Protein 4LG8 (pdb70)

CATH classification: 2.130.10.10

Organism: Homo sapiens (NCBI:txid9606)

Radius of gyration: 17.88 Å; Cα contacts (8 Å, |Δi|>4): 966; chains: 1; bounding box: 47×46×38 Å

Sequence (310 aa):
PEELVKKPEELSKYRQVASHVGLHSASIPGILALDLCPSDTNKILTGGADKNVVVFDKSSEQILATLKGHTKKVTSVVFHPSQDLVFSASPDATIRIWSVPNASCVQVVRAHESAVTGLSLHATGDYLLSSSDDQYWAFSDIQTGRVLTKVTDETSGCSLTCAQFHPDGLIFGTGTMDSQIKIWDLKERTNVANFPGHSGPITSIAFSENGYYLATAADDSSVKLWDLRKLKNFKTLQLDNNFEVKSLIFDQSGTYLALGGTDVQIYICKQWTEILHFTEHSGLTTGVVAFGHHHAKFIASTGMDRSLKFYSL

Solvent-accessible surface area: 12209 Å² total; per-residue (Å²): 121,118,112,16,12,83,43,126,71,0,46,121,13,148,66,74,24,48,30,77,52,10,11,40,71,101,71,68,0,0,28,7,23,34,10,0,73,57,41,8,50,41,0,0,0,0,0,18,14,77,21,0,1,1,6,20,53,83,60,99,107,76,82,7,60,1,150,35,8,85,111,101,0,48,17,11,16,2,22,54,58,65,63,33,0,0,0,0,0,44,26,17,4,1,22,0,2,18,20,103,119,60,38,47,78,53,53,2,164,4,13,153,40,23,2,39,6,10,10,35,19,69,81,9,74,60,1,0,0,0,0,58,26,68,75,0,0,19,1,23,8,144,90,13,62,53,90,31,81,28,46,31,100,101,34,33,26,24,6,23,11,1,63,15,14,40,105,4,128,47,0,0,0,0,0,89,77,13,50,0,7,6,7,36,26,89,118,64,63,45,83,20,65,6,80,56,14,71,27,33,2,41,11,4,7,22,1,111,56,23,73,43,0,0,0,0,1,86,37,1,2,0,28,0,10,4,27,162,143,100,47,51,77,80,49,15,116,29,88,130,117,14,90,1,53,20,13,59,14,2,81,48,15,39,0,0,0,1,0,0,63,18,2,10,0,21,11,6,160,123,35,68,82,34,11,85,14,93,94,22,84,56,60,2,27,4,6,5,4,0,68,73,0,76,14,0,0,0,0,0,73,44,54,4,0,16,2,0,24,114

B-factor: mean 33.77, std 9.94, range [18.76, 92.5]

Nearest PDB structures (foldseek):
  4lg8-assembly1_A  TM=1.003E+00  e=1.435E-62  Homo sapiens
  5yzg-assembly1_s  TM=1.003E+00  e=4.074E-62  Homo sapiens
  8ro1-assembly1_s  TM=9.725E-01  e=3.789E-37  Caenorhabditis elegans
  8gef-assembly1_B  TM=9.232E-01  e=1.192E-21  Homo sapiens
  7dhr-assembly1_B  TM=8.889E-01  e=5.411E-21  Bos taurus

Foldseek 3Di:
DVLFDDLVQLLPKDFPDKDQPQDDPVQFFWFEWDAQPQARQWIWTWAQRQWIWTAGNVVRDTQAIAHDGPGTWHYKDQQNVRQWIWTFFQVQWIWIDGSVVSYTDDTARQDDGGWQEWEAALVNFWIWIFFQRQKIFIAGRPPSHTPDIDHDPVVPGGWRYKYAQNVRQKIWTWGQQAKIFIAGVVVRDGDDIQHDDHGTWQEKEHAPVRFWIWTHHLQQKIWIAGNVVRDGDDIDHDDNPFDFRYWYAANNNQWIWTFFCWIWIAGPVVRHTRYTDDPDDHGWNYWYADVSSQWIWTITSNSIIIIMHD

InterPro domains:
  IPR001680 WD40 repeat [PS50082] (260-301)
  IPR001680 WD40 repeat [PS50082] (353-387)
  IPR001680 WD40 repeat [PS50082] (388-429)
  IPR001680 WD40 repeat [PS50082] (471-504)
  IPR001680 WD40 repeat [SM00320] (206-250)
  IPR001680 WD40 repeat [SM00320] (253-292)
  IPR001680 WD40 repeat [SM00320] (295-334)
  IPR001680 WD40 repeat [SM00320] (337-378)
  IPR001680 WD40 repeat [SM00320] (381-420)
  IPR001680 WD40 repeat [SM00320] (423-463)
  IPR001680 WD40 repeat [SM00320] (464-503)
  IPR003613 U-box domain [PF04564] (3-54)
  IPR003613 U-box domain [PS51698] (1-73)
  IPR003613 U-box domain [SM00504] (2-68)
  IPR013083 Zinc finger, RING/FYVE/PHD-type [G3DSA:3.30.40.10] (3-62)
  IPR013915 Prp19, coiled-coil region [PF08606] (68-134)
  IPR015943 WD40/YVTN repeat-like-containing domain superfamily [G3DSA:2.130.10.10] (195-504)
  IPR019775 WD40 repeat, conserved site [PS00678] (407-421)
  IPR020472 PAC1/LIS1-like, WD-40 repeat [PR00320] (279-293)
  IPR020472 PAC1/LIS1-like, WD-40 repeat [PR00320] (365-379)

Structure (mmCIF, N/CA/C/O backbone):
data_4LG8
#
_entry.id   4LG8
#
_cell.length_a   83.055
_cell.length_b   83.055
_cell.length_c   75.533
_cell.angle_alpha   90.000
_cell.angle_beta   90.000
_cell.angle_gamma   120.000
#
_symmetry.space_group_name_H-M   'P 31 2 1'
#
loop_
_entity.id
_entity.type
_entity.pdbx_description
1 polymer 'Pre-mRNA-processing factor 19'
2 non-polymer 'SODIUM ION'
3 non-polymer 'UNKNOWN ATOM OR ION'
4 water water
#
loop_
_atom_site.group_PDB
_atom_site.id
_atom_site.type_symbol
_atom_site.label_atom_id
_atom_site.label_alt_id
_atom_site.label_comp_id
_atom_site.label_asym_id
_atom_site.label_entity_id
_atom_site.label_seq_id
_atom_site.pdbx_PDB_ins_code
_atom_site.Cartn_x
_atom_site.Cartn_y
_atom_site.Cartn_z
_atom_site.occupancy
_atom_site.B_iso_or_equiv
_atom_site.auth_seq_id
_atom_site.auth_comp_id
_atom_site.auth_asym_id
_atom_site.auth_atom_id
_atom_site.pdbx_PDB_model_num
ATOM 1 N N . PRO A 1 45 ? 38.271 -7.816 -12.652 1.00 79.42 195 PRO A N 1
ATOM 2 C CA . PRO A 1 45 ? 39.063 -6.584 -12.800 1.00 75.71 195 PRO A CA 1
ATOM 3 C C . PRO A 1 45 ? 40.568 -6.876 -12.798 1.00 70.83 195 PRO A C 1
ATOM 4 O O . PRO A 1 45 ? 41.113 -7.229 -11.765 1.00 61.14 195 PRO A O 1
ATOM 8 N N . GLU A 1 46 ? 41.228 -6.746 -13.955 1.00 68.28 196 GLU A N 1
ATOM 9 C CA . GLU A 1 46 ? 42.652 -7.142 -14.094 1.00 65.64 196 GLU A CA 1
ATOM 10 C C . GLU A 1 46 ? 43.561 -6.482 -13.054 1.00 60.74 196 GLU A C 1
ATOM 11 O O . GLU A 1 46 ? 44.550 -7.060 -12.634 1.00 63.73 196 GLU A O 1
ATOM 13 N N . GLU A 1 47 ? 43.207 -5.268 -12.644 1.00 59.96 197 GLU A N 1
ATOM 14 C CA . GLU A 1 47 ? 44.024 -4.469 -11.725 1.00 54.91 197 GLU A CA 1
ATOM 15 C C . GLU A 1 47 ? 43.919 -4.925 -10.247 1.00 44.98 197 GLU A C 1
ATOM 16 O O . GLU A 1 47 ? 44.754 -4.570 -9.408 1.00 41.89 197 GLU A O 1
ATOM 22 N N . LEU A 1 48 ? 42.869 -5.639 -9.911 1.00 40.44 198 LEU A N 1
ATOM 23 C CA . LEU A 1 48 ? 42.684 -6.025 -8.505 1.00 37.01 198 LEU A CA 1
ATOM 24 C C . LEU A 1 48 ? 43.818 -6.911 -7.974 1.00 35.42 198 LEU A C 1
ATOM 25 O O . LEU A 1 48 ? 44.202 -7.884 -8.621 1.00 32.98 198 LEU A O 1
ATOM 30 N N . VAL A 1 49 ? 44.306 -6.607 -6.774 1.00 33.00 199 VAL A N 1
ATOM 31 C CA . VAL A 1 49 ? 45.355 -7.399 -6.209 1.00 33.09 199 VAL A CA 1
ATOM 32 C C . VAL A 1 49 ? 44.750 -8.726 -5.706 1.00 32.83 199 VAL A C 1
ATOM 33 O O . VAL A 1 49 ? 43.854 -8.720 -4.843 1.00 32.84 199 VAL A O 1
ATOM 37 N N . LYS A 1 50 ? 45.285 -9.817 -6.217 1.00 32.34 200 LYS A N 1
ATOM 38 C CA A LYS A 1 50 ? 44.792 -11.178 -5.933 0.50 34.00 200 LYS A CA 1
ATOM 39 C CA B LYS A 1 50 ? 44.772 -11.158 -5.921 0.50 34.27 200 LYS A CA 1
ATOM 40 C C . LYS A 1 50 ? 45.328 -11.694 -4.572 1.00 32.65 200 LYS A C 1
ATOM 41 O O . LYS A 1 50 ? 46.277 -11.161 -4.058 1.00 32.79 200 LYS A O 1
ATOM 48 N N . PRO A 1 51 ? 44.712 -12.772 -4.006 1.00 35.12 201 PRO A N 1
ATOM 49 C CA . PRO A 1 51 ? 45.120 -13.207 -2.638 1.00 35.56 201 PRO A CA 1
ATOM 50 C C . PRO A 1 51 ? 46.600 -13.534 -2.437 1.00 35.35 201 PRO A C 1
ATOM 51 O O . PRO A 1 51 ? 47.150 -13.122 -1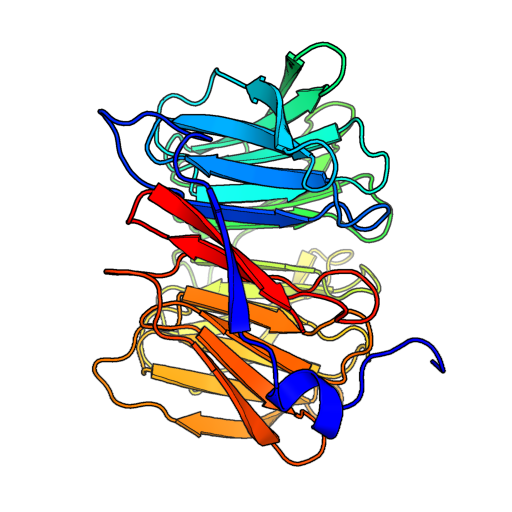.438 1.00 35.57 201 PRO A O 1
ATOM 55 N N . GLU A 1 52 ? 47.247 -14.226 -3.374 1.00 36.28 202 GLU A N 1
ATOM 56 C CA . GLU A 1 52 ? 48.680 -14.538 -3.211 1.00 39.30 202 GLU A CA 1
ATOM 57 C C . GLU A 1 52 ? 49.497 -13.259 -2.916 1.00 38.88 202 GLU A C 1
ATOM 58 O O . GLU A 1 52 ? 50.286 -13.208 -1.941 1.00 35.05 202 GLU A O 1
ATOM 64 N N . GLU A 1 53 ? 49.267 -12.205 -3.706 1.00 37.64 203 GLU A N 1
ATOM 65 C CA . GLU A 1 53 ? 50.035 -10.969 -3.550 1.00 36.14 203 GLU A CA 1
ATOM 66 C C . GLU A 1 53 ? 49.576 -10.238 -2.289 1.00 32.17 203 GLU A C 1
ATOM 67 O O . GLU A 1 53 ? 50.396 -9.712 -1.510 1.00 30.63 203 GLU A O 1
ATOM 73 N N . LEU A 1 54 ? 48.270 -10.203 -2.057 1.00 31.42 204 LEU A N 1
ATOM 74 C CA . LEU A 1 54 ? 47.756 -9.522 -0.858 1.00 30.46 204 LEU A CA 1
ATOM 75 C C . LEU A 1 54 ? 48.357 -10.086 0.446 1.00 27.64 204 LEU A C 1
ATOM 76 O O . LEU A 1 54 ? 48.578 -9.346 1.394 1.00 27.92 204 LEU A O 1
ATOM 81 N N . SER A 1 55 ? 48.576 -11.399 0.468 1.00 29.19 205 SER A N 1
ATOM 82 C CA . SER A 1 55 ? 49.045 -12.108 1.664 1.00 29.05 205 SER A CA 1
ATOM 83 C C . SER A 1 55 ? 50.460 -11.651 2.116 1.00 29.69 205 SER A C 1
ATOM 84 O O . SER A 1 55 ? 50.883 -11.916 3.227 1.00 28.23 205 SER A O 1
ATOM 87 N N . LYS A 1 56 ? 51.177 -10.958 1.236 1.00 30.40 206 LYS A N 1
ATOM 88 C CA . LYS A 1 56 ? 52.525 -10.526 1.496 1.00 30.79 206 LYS A CA 1
ATOM 89 C C . LYS A 1 56 ? 52.605 -9.113 2.004 1.00 28.41 206 LYS A C 1
ATOM 90 O O . LYS A 1 56 ? 53.705 -8.603 2.222 1.00 27.03 206 LYS A O 1
ATOM 96 N N . TYR A 1 57 ? 51.465 -8.461 2.188 1.00 28.96 207 TYR A N 1
ATOM 97 C CA . TYR A 1 57 ? 51.457 -7.079 2.689 1.00 28.97 207 TYR A CA 1
ATOM 98 C C . TYR A 1 57 ? 52.039 -6.976 4.119 1.00 29.75 207 TYR A C 1
ATOM 99 O O . TYR A 1 57 ? 51.891 -7.875 4.954 1.00 29.67 207 TYR A O 1
ATOM 108 N N . ARG A 1 58 ? 52.628 -5.815 4.382 1.00 29.65 208 ARG A N 1
ATOM 109 C CA . ARG A 1 58 ? 53.287 -5.503 5.627 1.00 30.51 208 ARG A CA 1
ATOM 110 C C . ARG A 1 58 ? 53.027 -4.030 5.885 1.00 29.83 208 ARG A C 1
ATOM 111 O O . ARG A 1 58 ? 52.724 -3.272 4.943 1.00 28.52 208 ARG A O 1
ATOM 119 N N . GLN A 1 59 ? 53.184 -3.600 7.118 1.00 29.03 209 GLN A N 1
ATOM 120 C CA . GLN A 1 59 ? 53.166 -2.164 7.392 1.00 27.20 209 GLN A CA 1
ATOM 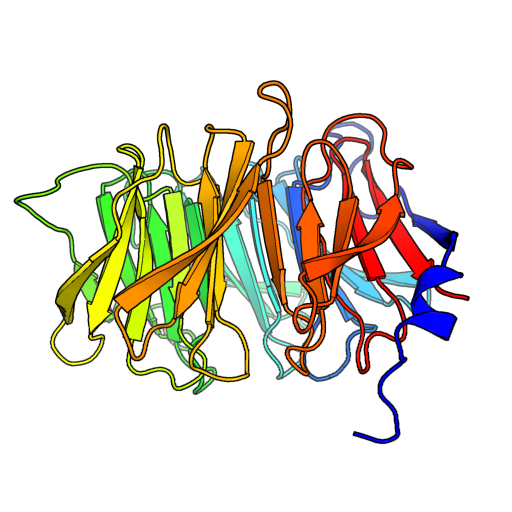121 C C . GLN A 1 59 ? 54.277 -1.389 6.571 1.00 26.95 209 GLN A C 1
ATOM 122 O O . GLN A 1 59 ? 55.481 -1.708 6.658 1.00 29.25 209 GLN A O 1
ATOM 128 N N . VAL A 1 60 ? 53.841 -0.408 5.792 1.00 27.02 210 VAL A N 1
ATOM 129 C CA . VAL A 1 60 ? 54.770 0.455 4.985 1.00 30.06 210 VAL A CA 1
ATOM 130 C C . VAL A 1 60 ? 54.821 1.880 5.502 1.00 31.88 210 VAL A C 1
ATOM 131 O O . VAL A 1 60 ? 55.741 2.609 5.177 1.00 31.15 210 VAL A O 1
ATOM 135 N N . ALA A 1 61 ? 53.846 2.294 6.305 1.00 29.80 211 ALA A N 1
ATOM 136 C CA . ALA A 1 61 ? 53.919 3.602 6.953 1.00 29.21 211 ALA A CA 1
ATOM 137 C C . ALA A 1 61 ? 53.057 3.632 8.199 1.00 27.89 211 ALA A C 1
ATOM 138 O O . ALA A 1 61 ? 52.067 2.903 8.313 1.00 25.66 211 ALA A O 1
ATOM 140 N N . SER A 1 62 ? 53.430 4.502 9.130 1.00 28.04 212 SER A N 1
ATOM 141 C CA . SER A 1 62 ? 52.662 4.713 10.326 1.00 25.76 212 SER A CA 1
ATOM 142 C C . SER A 1 62 ? 52.802 6.200 10.669 1.00 27.03 212 SER A C 1
ATOM 143 O O . SER A 1 62 ? 53.882 6.653 11.001 1.00 29.91 212 SER A O 1
ATOM 146 N N . HIS A 1 63 ? 51.727 6.941 10.495 1.00 24.34 213 HIS A N 1
ATOM 147 C CA . HIS A 1 63 ? 51.717 8.367 10.682 1.00 25.70 213 HIS A CA 1
ATOM 148 C C . HIS A 1 63 ? 51.037 8.700 12.019 1.00 25.48 213 HIS A C 1
ATOM 149 O O . HIS A 1 63 ? 49.877 8.359 12.208 1.00 23.43 213 HIS A O 1
ATOM 156 N N . VAL A 1 64 ? 51.733 9.363 12.929 1.00 29.50 214 VAL A N 1
ATOM 157 C CA . VAL A 1 64 ? 51.127 9.726 14.231 1.00 30.63 214 VAL A CA 1
ATOM 158 C C . VAL A 1 64 ? 50.745 11.187 14.396 1.00 31.23 214 VAL A C 1
ATOM 159 O O . VAL A 1 64 ? 50.078 11.539 15.376 1.00 31.09 214 VAL A O 1
ATOM 163 N N . GLY A 1 65 ? 51.096 12.041 13.450 1.00 28.59 215 GLY A N 1
ATOM 164 C CA . GLY A 1 65 ? 50.866 13.493 13.645 1.00 30.12 215 GLY A CA 1
ATOM 165 C C . GLY A 1 65 ? 49.580 14.097 13.069 1.00 28.08 215 GLY A C 1
ATOM 166 O O . GLY A 1 65 ? 49.486 15.324 12.997 1.00 30.92 215 GLY A O 1
ATOM 167 N N . LEU A 1 66 ? 48.594 13.273 12.668 1.00 25.86 216 LEU A N 1
ATOM 168 C CA . LEU A 1 66 ? 47.333 13.798 12.075 1.00 25.26 216 LEU A CA 1
ATOM 169 C C . LEU A 1 66 ? 46.517 14.560 13.118 1.00 26.62 216 LEU A C 1
ATOM 170 O O . LEU A 1 66 ? 45.954 15.618 12.810 1.00 26.26 216 LEU A O 1
ATOM 175 N N . HIS A 1 67 ? 46.521 14.043 14.346 1.00 24.94 217 HIS A N 1
ATOM 176 C CA . HIS A 1 67 ? 45.684 14.530 15.399 1.00 25.37 217 HIS A CA 1
ATOM 177 C C . HIS A 1 67 ? 46.535 14.820 16.638 1.00 27.91 217 HIS A C 1
ATOM 178 O O . HIS A 1 67 ? 47.727 14.416 16.736 1.00 27.68 217 HIS A O 1
ATOM 185 N N . SER A 1 68 ? 45.919 15.516 17.584 1.00 29.38 218 SER A N 1
ATOM 186 C CA . SER A 1 68 ? 46.632 16.012 18.752 1.00 31.89 218 SER A CA 1
ATOM 187 C C . SER A 1 68 ? 47.340 14.915 19.574 1.00 32.28 218 SER A C 1
ATOM 188 O O . SER A 1 68 ? 46.794 13.810 19.820 1.00 35.73 218 SER A O 1
ATOM 191 N N . ALA A 1 69 ? 48.569 15.234 19.981 1.00 38.56 219 ALA A N 1
ATOM 192 C CA . ALA A 1 69 ? 49.350 14.386 20.902 1.00 40.92 219 ALA A CA 1
ATOM 193 C C . ALA A 1 69 ? 48.764 14.404 22.294 1.00 38.90 219 ALA A C 1
ATOM 194 O O . ALA A 1 69 ? 48.812 13.390 22.993 1.00 40.56 219 ALA A O 1
ATOM 196 N N . SER A 1 70 ? 48.195 15.528 22.707 1.00 33.21 220 SER A N 1
ATOM 197 C CA . SER A 1 70 ? 47.670 15.615 24.078 1.00 34.75 220 SER A CA 1
ATOM 198 C C . SER A 1 70 ? 46.268 15.003 24.266 1.00 31.95 220 SER A C 1
ATOM 199 O O . SER A 1 70 ? 45.830 14.775 25.394 1.00 31.95 220 SER A O 1
ATOM 202 N N . ILE A 1 71 ? 45.554 14.775 23.165 1.00 31.08 221 ILE A N 1
ATOM 203 C CA . ILE A 1 71 ? 44.239 14.123 23.215 1.00 28.35 221 ILE A CA 1
ATOM 204 C C . ILE A 1 71 ? 44.342 13.021 22.207 1.00 29.70 221 ILE A C 1
ATOM 205 O O . ILE A 1 71 ? 43.845 13.134 21.078 1.00 28.28 221 ILE A O 1
ATOM 210 N N . PRO A 1 72 ? 44.979 11.944 22.608 1.00 31.60 222 PRO A N 1
ATOM 211 C CA . PRO A 1 72 ? 45.422 10.996 21.599 1.00 31.68 222 PRO A CA 1
ATOM 212 C C . PRO A 1 72 ? 44.319 10.054 21.085 1.00 32.27 222 PRO A C 1
ATOM 213 O O . PRO A 1 72 ? 43.438 9.633 21.865 1.00 30.62 222 PRO A O 1
ATOM 217 N N . GLY A 1 73 ? 44.382 9.766 19.778 1.00 25.62 223 GLY A N 1
ATOM 218 C CA . GLY A 1 73 ? 43.618 8.705 19.187 1.00 26.04 223 GLY A CA 1
ATOM 219 C C . GLY A 1 73 ? 42.839 9.114 17.970 1.00 25.68 223 GLY A C 1
ATOM 220 O O . GLY A 1 73 ? 42.340 10.237 17.878 1.00 24.66 223 GLY A O 1
ATOM 221 N N . ILE A 1 74 ? 42.785 8.203 17.002 1.00 22.39 224 ILE A N 1
ATOM 222 C CA . ILE A 1 74 ? 41.954 8.365 15.834 1.00 21.96 224 ILE A CA 1
ATOM 223 C C . ILE A 1 74 ? 40.822 7.371 15.992 1.00 22.41 224 ILE A C 1
ATOM 224 O O . ILE A 1 74 ? 41.076 6.181 16.251 1.00 23.55 224 ILE A O 1
ATOM 229 N N . LEU A 1 75 ? 39.592 7.868 15.843 1.00 22.29 225 LEU A N 1
ATOM 230 C CA . LEU A 1 75 ? 38.382 7.084 16.105 1.00 22.65 225 LEU A CA 1
ATOM 231 C C . LEU A 1 75 ? 37.600 6.690 14.866 1.00 23.27 225 LEU A C 1
ATOM 232 O O . LEU A 1 75 ? 36.659 5.905 14.961 1.00 20.80 225 LEU A O 1
ATOM 237 N N . ALA A 1 76 ? 37.959 7.216 13.705 1.00 23.38 226 ALA 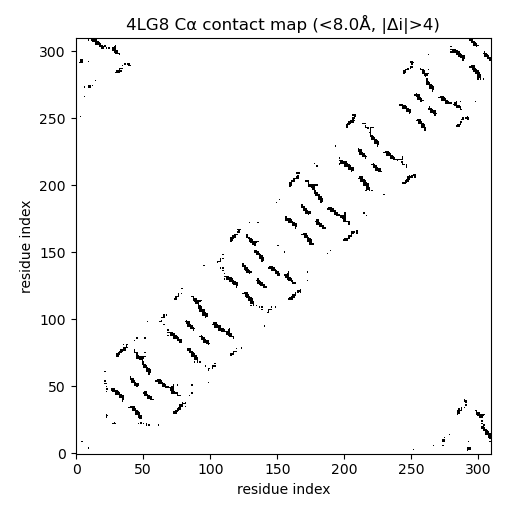A N 1
ATOM 238 C CA . ALA A 1 76 ? 37.196 6.948 12.515 1.00 22.15 226 ALA A CA 1
ATOM 239 C C . ALA A 1 76 ? 38.021 7.188 11.291 1.00 21.37 226 ALA A C 1
ATOM 240 O O . ALA A 1 76 ? 38.902 8.040 11.300 1.00 20.91 226 ALA A O 1
ATOM 242 N N . LEU A 1 77 ? 37.729 6.422 10.234 1.00 23.02 227 LEU A N 1
ATOM 243 C CA . LEU A 1 77 ? 38.493 6.438 8.992 1.00 22.83 227 LEU A CA 1
ATOM 244 C C . LEU A 1 77 ? 37.578 6.305 7.780 1.00 23.41 227 LEU A C 1
ATOM 245 O O . LEU A 1 77 ? 36.656 5.478 7.804 1.00 23.18 227 LEU A O 1
ATOM 250 N N . ASP A 1 78 ? 37.838 7.083 6.740 1.00 19.97 228 ASP A N 1
ATOM 251 C CA . ASP A 1 78 ? 37.292 6.807 5.369 1.00 22.45 228 ASP A CA 1
ATOM 252 C C . ASP A 1 78 ? 38.300 7.256 4.316 1.00 23.35 228 ASP A C 1
ATOM 253 O O . ASP A 1 78 ? 39.187 8.057 4.589 1.00 24.79 228 ASP A O 1
ATOM 258 N N . LEU A 1 79 ? 38.206 6.676 3.126 1.00 22.85 229 LEU A N 1
ATOM 259 C CA . LEU A 1 79 ? 39.046 7.047 2.010 1.00 23.31 229 LEU A CA 1
ATOM 260 C C . LEU A 1 79 ? 38.128 7.641 0.952 1.00 25.37 229 LEU A C 1
ATOM 261 O O . LEU A 1 79 ? 36.995 7.192 0.810 1.00 26.48 229 LEU A O 1
ATOM 266 N N . CYS A 1 80 ? 38.608 8.624 0.188 1.00 24.63 230 CYS A N 1
ATOM 267 C CA . CYS A 1 80 ? 37.795 9.214 -0.863 1.00 26.04 230 CYS A CA 1
ATOM 268 C C . CYS A 1 80 ? 37.600 8.166 -2.000 1.00 26.93 230 CYS A C 1
ATOM 269 O O . CYS A 1 80 ? 38.580 7.661 -2.543 1.00 27.79 230 CYS A O 1
ATOM 272 N N . PRO A 1 81 ? 36.340 7.833 -2.334 1.00 27.28 231 PRO A N 1
ATOM 273 C CA . PRO A 1 81 ? 36.138 6.794 -3.338 1.00 28.83 231 PRO A CA 1
ATOM 274 C C . PRO A 1 81 ? 36.706 7.115 -4.702 1.00 30.11 231 PRO A C 1
ATOM 275 O O . PRO A 1 81 ? 37.036 6.195 -5.422 1.00 31.49 231 PRO A O 1
ATOM 279 N N . SER A 1 82 ? 36.840 8.401 -5.047 1.00 30.91 232 SER A N 1
ATOM 280 C CA . SER A 1 82 ? 37.384 8.818 -6.353 1.00 30.54 232 SER A CA 1
ATOM 281 C C . SER A 1 82 ? 38.914 9.029 -6.341 1.00 31.15 232 SER A C 1
ATOM 282 O O . SER A 1 82 ? 39.525 9.284 -7.377 1.00 28.49 232 SER A O 1
ATOM 285 N N . ASP A 1 83 ? 39.530 8.867 -5.186 1.00 27.79 233 ASP A N 1
ATOM 286 C CA . ASP A 1 83 ? 40.993 8.962 -5.064 1.00 30.65 233 ASP A CA 1
ATOM 287 C C . ASP A 1 83 ? 41.303 8.496 -3.674 1.00 29.02 233 ASP A C 1
ATOM 288 O O . ASP A 1 83 ? 41.182 9.276 -2.731 1.00 24.93 233 ASP A O 1
ATOM 293 N N . THR A 1 84 ? 41.716 7.237 -3.535 1.00 28.12 234 THR A N 1
ATOM 294 C CA . THR A 1 84 ? 41.893 6.664 -2.218 1.00 28.10 234 THR A CA 1
ATOM 295 C C . THR A 1 84 ? 43.204 7.087 -1.535 1.00 29.14 234 THR A C 1
ATOM 296 O O . THR A 1 84 ? 43.474 6.630 -0.425 1.00 27.20 234 THR A O 1
ATOM 300 N N . ASN A 1 85 ? 44.022 7.920 -2.204 1.00 29.03 235 ASN A N 1
ATOM 301 C CA . ASN A 1 85 ? 45.141 8.563 -1.519 1.00 29.19 235 ASN A CA 1
ATOM 302 C C . ASN A 1 85 ? 44.706 9.727 -0.636 1.00 26.81 235 ASN A C 1
ATOM 303 O O . ASN A 1 85 ? 45.501 10.222 0.138 1.00 28.42 235 ASN A O 1
ATOM 308 N N . LYS A 1 86 ? 43.447 10.144 -0.749 1.00 26.46 236 LYS A N 1
ATOM 309 C CA . LYS A 1 86 ? 42.881 11.136 0.156 1.00 25.70 236 LYS A CA 1
ATOM 310 C C . LYS A 1 86 ? 42.200 10.439 1.311 1.00 24.49 236 LYS A C 1
ATOM 311 O O . LYS A 1 86 ? 41.238 9.655 1.137 1.00 24.64 236 LYS A O 1
ATOM 317 N N . ILE A 1 87 ? 42.689 10.732 2.519 1.00 23.82 237 ILE A N 1
ATOM 318 C CA . ILE A 1 87 ? 42.276 10.046 3.690 1.00 22.94 237 ILE A CA 1
ATOM 319 C C . ILE A 1 87 ? 41.515 11.011 4.572 1.00 22.28 237 ILE A C 1
ATOM 320 O O . ILE A 1 87 ? 41.898 12.190 4.700 1.00 22.95 237 ILE A O 1
ATOM 325 N N . LEU A 1 88 ? 40.480 10.518 5.220 1.00 20.67 238 LEU A N 1
ATOM 326 C CA . LEU A 1 88 ? 39.666 11.322 6.159 1.00 23.64 238 LEU A CA 1
ATOM 327 C C . LEU A 1 88 ? 39.664 10.619 7.519 1.00 22.88 238 LEU A C 1
ATOM 328 O O . LEU A 1 88 ? 39.369 9.415 7.583 1.00 22.83 238 LEU A O 1
ATOM 333 N N . THR A 1 89 ? 39.965 11.365 8.599 1.00 23.28 239 THR A N 1
ATOM 334 C CA . THR A 1 89 ? 39.995 10.820 9.943 1.00 21.75 239 THR A CA 1
ATOM 335 C C . THR A 1 89 ? 39.238 11.653 10.935 1.00 23.25 239 THR A C 1
ATOM 336 O O . THR A 1 89 ? 39.116 12.871 10.802 1.00 23.22 239 THR A O 1
ATOM 340 N N . GLY A 1 90 ? 38.644 10.982 11.910 1.00 21.52 240 GLY A N 1
ATOM 341 C CA . GLY A 1 90 ? 38.008 11.660 13.006 1.00 18.76 240 GLY A CA 1
ATOM 342 C C . GLY A 1 90 ? 38.813 11.427 14.266 1.00 20.59 240 GLY A C 1
ATOM 343 O O . GLY A 1 90 ? 39.248 10.340 14.536 1.00 22.36 240 GLY A O 1
ATOM 344 N N . GLY A 1 91 ? 39.018 12.460 15.039 1.00 21.54 241 GLY A N 1
ATOM 345 C CA . GLY A 1 91 ? 39.874 12.334 16.201 1.00 22.70 241 GLY A CA 1
ATOM 346 C C . GLY A 1 91 ? 39.186 12.373 17.545 1.00 24.38 241 GLY A C 1
ATOM 347 O O . GLY A 1 91 ? 38.137 12.996 17.712 1.00 21.56 241 GLY A O 1
ATOM 348 N N . ALA A 1 92 ? 39.829 11.743 18.528 1.00 22.29 242 ALA A N 1
ATOM 349 C CA . ALA A 1 92 ? 39.557 11.991 19.919 1.00 23.41 242 ALA A CA 1
ATOM 350 C C . ALA A 1 92 ? 39.654 13.474 20.229 1.00 22.51 242 ALA A C 1
ATOM 351 O O . ALA A 1 92 ? 38.933 13.968 21.083 1.00 21.79 242 ALA A O 1
ATOM 353 N N . ASP A 1 93 ? 40.518 14.183 19.486 1.00 23.87 243 ASP A N 1
ATOM 354 C CA . ASP A 1 93 ? 40.724 15.607 19.657 1.00 24.69 243 ASP A CA 1
ATOM 355 C C . ASP A 1 93 ? 39.615 16.531 19.137 1.00 23.41 243 ASP A C 1
ATOM 356 O O . ASP A 1 93 ? 39.793 17.760 19.171 1.00 24.07 243 ASP A O 1
ATOM 361 N N . LYS A 1 94 ? 38.465 15.943 18.735 1.00 23.25 244 LYS A N 1
ATOM 362 C CA . LYS A 1 94 ? 37.243 16.672 18.269 1.00 22.77 244 LYS A 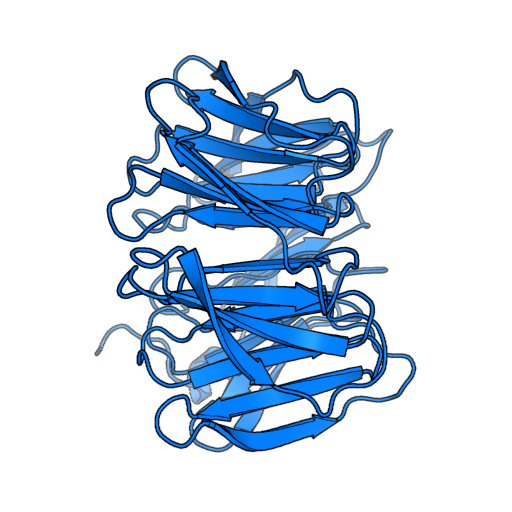CA 1
ATOM 363 C C . LYS A 1 94 ? 37.406 17.245 16.852 1.00 22.48 244 LYS A C 1
ATOM 364 O O . LYS A 1 94 ? 36.524 17.966 16.367 1.00 24.91 244 LYS A O 1
ATOM 370 N N . ASN A 1 95 ? 38.520 16.919 16.188 1.00 22.90 245 ASN A N 1
ATOM 371 C CA . ASN A 1 95 ? 38.815 17.504 14.853 1.00 23.71 245 ASN A CA 1
ATOM 372 C C . ASN A 1 95 ? 38.669 16.470 13.778 1.00 23.88 245 ASN A C 1
ATOM 373 O O . ASN A 1 95 ? 38.843 15.238 14.005 1.00 21.27 245 ASN A O 1
ATOM 378 N N . VAL A 1 96 ? 38.311 16.950 12.591 1.00 23.73 246 VAL A N 1
ATOM 379 C CA . VAL A 1 96 ? 38.238 16.098 11.385 1.00 21.68 246 VAL A CA 1
ATOM 380 C C . VAL A 1 96 ? 39.435 16.473 10.490 1.00 23.83 246 VAL A C 1
ATOM 381 O O . VAL A 1 96 ? 39.656 17.631 10.248 1.00 24.65 246 VAL A O 1
ATOM 385 N N . VAL A 1 97 ? 40.217 15.483 10.047 1.00 23.10 247 VAL A N 1
ATOM 386 C CA . VAL A 1 97 ? 41.419 15.731 9.277 1.00 22.04 247 VAL A CA 1
ATOM 387 C C . VAL A 1 97 ? 41.363 15.042 7.873 1.00 23.58 247 VAL A C 1
ATOM 388 O O . VAL A 1 97 ? 40.892 13.883 7.725 1.00 22.12 247 VAL A O 1
ATOM 392 N N . VAL A 1 98 ? 41.771 15.801 6.845 1.00 25.36 248 VAL A N 1
ATOM 393 C CA . VAL A 1 98 ? 42.000 15.300 5.498 1.00 24.77 248 VAL A CA 1
ATOM 394 C C . VAL A 1 98 ? 43.492 15.283 5.239 1.00 24.83 248 VAL A C 1
ATOM 395 O O . VAL A 1 98 ? 44.191 16.295 5.453 1.00 24.26 248 VAL A O 1
ATOM 399 N N . PHE A 1 99 ? 43.999 14.130 4.799 1.00 24.79 249 PHE A N 1
ATOM 400 C CA . PHE A 1 99 ? 45.441 13.865 4.704 1.00 24.70 249 PHE A CA 1
ATOM 401 C C . PHE A 1 99 ? 45.694 13.268 3.360 1.00 24.74 249 PHE A C 1
ATOM 402 O O . PHE A 1 99 ? 44.889 12.468 2.873 1.00 23.04 249 PHE A O 1
ATOM 410 N N . ASP A 1 100 ? 46.804 13.655 2.742 1.00 24.46 250 ASP A N 1
ATOM 411 C CA . ASP A 1 100 ? 47.189 13.095 1.434 1.00 28.44 250 ASP A CA 1
ATOM 412 C C . ASP A 1 100 ? 48.313 12.106 1.621 1.00 27.48 250 ASP A C 1
ATOM 413 O O . ASP A 1 100 ? 49.400 12.470 2.003 1.00 32.00 250 ASP A O 1
ATOM 418 N N . LYS A 1 101 ? 48.024 10.860 1.301 1.00 27.40 251 LYS A N 1
ATOM 419 C CA . LYS A 1 101 ? 48.928 9.743 1.443 1.00 30.75 251 LYS A CA 1
ATOM 420 C C . LYS A 1 101 ? 50.182 9.906 0.601 1.00 31.94 251 LYS A C 1
ATOM 421 O O . LYS A 1 101 ? 51.264 9.476 1.025 1.00 31.18 251 LYS A O 1
ATOM 427 N N . SER A 1 102 ? 50.033 10.508 -0.590 1.00 34.30 252 SER A N 1
ATOM 428 C CA . SER A 1 102 ? 51.141 10.651 -1.564 1.00 37.64 252 SER A CA 1
ATOM 429 C C . SER A 1 102 ? 52.138 11.683 -1.114 1.00 36.00 252 SER A C 1
ATOM 430 O O . SER A 1 102 ? 53.344 11.459 -1.167 1.00 38.23 252 SER A O 1
ATOM 433 N N . SER A 1 103 ? 51.616 12.830 -0.708 1.00 33.05 253 SER A N 1
ATOM 434 C CA . SER A 1 103 ? 52.450 13.959 -0.290 1.00 34.77 253 SER A CA 1
ATOM 435 C C . SER A 1 103 ? 52.777 13.879 1.214 1.00 34.30 253 SER A C 1
ATOM 436 O O . SER A 1 103 ? 53.705 14.504 1.660 1.00 34.29 253 SER A O 1
ATOM 439 N N . GLU A 1 104 ? 52.027 13.072 1.944 1.00 32.70 254 GLU A N 1
ATOM 440 C CA . GLU A 1 104 ? 52.103 12.968 3.411 1.00 34.02 254 GLU A CA 1
ATOM 441 C C . GLU A 1 104 ? 51.857 14.306 4.096 1.00 35.78 254 GLU A C 1
ATOM 442 O O . GLU A 1 104 ? 52.497 14.620 5.095 1.00 38.20 254 GLU A O 1
ATOM 448 N N . GLN A 1 105 ? 50.922 15.091 3.541 1.00 32.12 255 GLN A N 1
ATOM 449 C CA . GLN A 1 105 ? 50.540 16.412 4.072 1.00 34.12 255 GLN A CA 1
ATOM 450 C C . GLN A 1 105 ? 49.120 16.365 4.558 1.00 31.35 255 GLN A C 1
ATOM 451 O O . GLN A 1 105 ? 48.248 15.707 3.948 1.00 27.03 255 GLN A O 1
ATOM 457 N N . ILE A 1 106 ? 48.875 17.089 5.640 1.00 28.23 256 ILE A N 1
ATOM 458 C CA . ILE A 1 106 ? 47.558 17.381 6.089 1.00 28.56 256 ILE A CA 1
ATOM 459 C C . ILE A 1 106 ? 47.011 18.502 5.218 1.00 29.62 256 ILE A C 1
ATOM 460 O O . ILE A 1 106 ? 47.565 19.607 5.205 1.00 29.22 256 ILE A O 1
ATOM 465 N N . LEU A 1 107 ? 45.925 18.222 4.505 1.00 26.21 257 LEU A N 1
ATOM 466 C CA . LEU A 1 107 ? 45.307 19.192 3.644 1.00 26.36 257 LEU A CA 1
ATOM 467 C C . LEU A 1 107 ? 44.401 20.118 4.422 1.00 27.34 257 LEU A C 1
ATOM 468 O O . LEU A 1 107 ? 44.261 21.278 4.062 1.00 26.21 257 LEU A O 1
ATOM 473 N N . ALA A 1 108 ? 43.775 19.612 5.483 1.00 25.61 258 ALA A N 1
ATOM 474 C CA . ALA A 1 108 ? 42.896 20.431 6.299 1.00 28.32 258 ALA A CA 1
ATOM 475 C C . ALA A 1 108 ? 42.726 19.832 7.677 1.00 26.25 258 ALA A C 1
ATOM 476 O O . ALA A 1 108 ? 42.639 18.601 7.828 1.00 23.84 258 ALA A O 1
ATOM 478 N N . THR A 1 109 ? 42.676 20.708 8.671 1.00 26.37 259 THR A N 1
ATOM 479 C CA . THR A 1 109 ? 42.240 20.332 10.015 1.00 25.49 259 THR A CA 1
ATOM 480 C C . THR A 1 109 ? 40.938 21.067 10.301 1.00 27.43 259 THR A C 1
ATOM 481 O O . THR A 1 109 ? 40.929 22.298 10.447 1.00 26.40 259 THR A O 1
ATOM 485 N N . LEU A 1 110 ? 39.839 20.322 10.383 1.00 23.01 260 LEU A N 1
ATOM 486 C CA . LEU A 1 110 ? 38.527 20.885 10.457 1.00 23.00 260 LEU A CA 1
ATOM 487 C C . LEU A 1 110 ? 37.960 20.859 11.914 1.00 23.96 260 LEU A C 1
ATOM 488 O O . LEU A 1 110 ? 37.680 19.795 12.460 1.00 23.62 260 LEU A O 1
ATOM 493 N N . LYS A 1 111 ? 37.818 22.046 12.509 1.00 25.22 261 LYS A N 1
ATOM 494 C CA . LYS A 1 111 ? 37.453 22.222 13.894 1.00 26.31 261 LYS A CA 1
ATOM 495 C C . LYS A 1 111 ? 36.048 22.718 13.984 1.00 26.73 261 LYS A C 1
ATOM 496 O O . LYS A 1 111 ? 35.601 23.517 13.131 1.00 25.48 261 LYS A O 1
ATOM 502 N N . GLY A 1 112 ? 35.341 22.248 15.013 1.00 25.10 262 GLY A N 1
ATOM 503 C CA . GLY A 1 112 ? 33.993 22.706 15.316 1.00 24.90 262 GLY A CA 1
ATOM 504 C C . GLY A 1 112 ? 33.214 21.734 16.206 1.00 25.25 262 GLY A C 1
ATOM 505 O O . GLY A 1 112 ? 32.485 22.162 17.082 1.00 24.73 262 GLY A O 1
ATOM 506 N N . HIS A 1 113 ? 33.382 20.425 15.993 1.00 25.62 263 HIS A N 1
ATOM 507 C CA . HIS A 1 113 ? 32.779 19.437 16.908 1.00 25.63 263 HIS A CA 1
ATOM 508 C C . HIS A 1 113 ? 33.167 19.743 18.345 1.00 28.23 263 HIS A C 1
ATOM 509 O O . HIS A 1 113 ? 34.297 20.173 18.608 1.00 26.30 263 HIS A O 1
ATOM 516 N N . THR A 1 114 ? 32.226 19.566 19.277 1.00 26.85 264 THR A N 1
ATOM 517 C CA . THR A 1 114 ? 32.493 19.866 20.674 1.00 26.71 264 THR A CA 1
ATOM 518 C C . THR A 1 114 ? 32.707 18.594 21.531 1.00 25.44 264 THR A C 1
ATOM 519 O O . THR A 1 114 ? 32.907 18.695 22.772 1.00 26.22 264 THR A O 1
ATOM 523 N N . LYS A 1 115 ? 32.676 17.455 20.866 1.00 26.19 265 LYS A N 1
ATOM 524 C CA . LYS A 1 115 ? 33.040 16.164 21.424 1.00 26.85 265 LYS A CA 1
ATOM 525 C C . LYS A 1 115 ? 33.847 15.426 20.368 1.00 24.74 265 LYS A C 1
ATOM 526 O O . LYS A 1 115 ? 33.948 15.843 19.190 1.00 23.63 265 LYS A O 1
ATOM 532 N N . LYS A 1 116 ? 34.425 14.321 20.775 1.00 24.81 266 LYS A N 1
ATOM 533 C CA . LYS A 1 116 ? 35.198 13.458 19.881 1.00 25.42 266 LYS A CA 1
ATOM 534 C C . LYS A 1 116 ? 34.420 13.088 18.592 1.00 25.74 266 LYS A C 1
ATOM 535 O O . LYS A 1 116 ? 33.177 13.054 18.572 1.00 24.06 266 LYS A O 1
ATOM 541 N N . VAL A 1 117 ? 35.161 12.819 17.518 1.00 23.61 267 VAL A N 1
ATOM 542 C CA . VAL A 1 117 ? 34.557 12.507 16.255 1.00 22.07 267 VAL A CA 1
ATOM 543 C C . VAL A 1 117 ? 34.595 11.006 16.022 1.00 24.59 267 VAL A C 1
ATOM 544 O O . VAL A 1 117 ? 35.679 10.405 15.900 1.00 23.84 267 VAL A O 1
ATOM 548 N N . THR A 1 118 ? 33.422 10.389 15.888 1.00 24.38 268 THR A N 1
ATOM 549 C CA . THR A 1 118 ? 33.335 8.921 15.865 1.00 23.35 268 THR A CA 1
ATOM 550 C C . THR A 1 118 ? 32.866 8.350 14.526 1.00 23.69 268 THR A C 1
ATOM 551 O O . THR A 1 118 ? 32.949 7.147 14.324 1.00 23.50 268 THR A O 1
ATOM 555 N N . SER A 1 119 ? 32.397 9.188 13.587 1.00 22.72 269 SER A N 1
ATOM 556 C CA . SER A 1 119 ? 32.087 8.722 12.198 1.00 23.45 269 SER A CA 1
ATOM 557 C C . SER A 1 119 ? 32.576 9.780 11.199 1.00 23.98 269 SER A C 1
ATOM 558 O O . SER A 1 119 ? 32.428 10.989 11.449 1.00 23.82 269 SER A O 1
ATOM 561 N N . VAL A 1 120 ? 33.152 9.337 10.098 1.00 22.17 270 VAL A N 1
ATOM 562 C CA . VAL A 1 120 ? 33.510 10.230 8.986 1.00 21.19 270 VAL A CA 1
ATOM 563 C C . VAL A 1 120 ? 33.205 9.559 7.646 1.00 22.08 270 VAL A C 1
ATOM 564 O O . VAL A 1 120 ? 33.282 8.346 7.526 1.00 21.23 270 VAL A O 1
ATOM 568 N N . VAL A 1 121 ? 32.793 10.368 6.681 1.00 20.83 271 VAL A N 1
ATOM 569 C CA . VAL A 1 121 ? 32.461 9.923 5.321 1.00 23.53 271 VAL A CA 1
ATOM 570 C C . VAL A 1 121 ? 33.063 10.921 4.328 1.00 24.13 271 VAL A C 1
ATOM 571 O O . VAL A 1 121 ? 32.908 12.150 4.492 1.00 23.29 271 VAL A O 1
ATOM 575 N N . PHE A 1 122 ? 33.754 10.395 3.322 1.00 23.92 272 PHE A N 1
ATOM 576 C CA . PHE A 1 122 ? 34.437 11.205 2.303 1.00 23.97 272 PHE A CA 1
ATOM 577 C C . PHE A 1 122 ? 33.569 11.196 1.044 1.00 26.23 272 PHE A C 1
ATOM 578 O O . PHE A 1 122 ? 33.307 10.132 0.472 1.00 26.36 272 PHE A O 1
ATOM 586 N N . HIS A 1 123 ? 33.096 12.363 0.609 1.00 23.81 273 HIS A N 1
ATOM 587 C CA . HIS A 1 123 ? 32.326 12.435 -0.657 1.00 25.43 273 HIS A CA 1
ATOM 588 C C . HIS A 1 123 ? 33.232 12.180 -1.864 1.00 26.88 273 HIS A C 1
ATOM 589 O O . HIS A 1 123 ? 34.366 12.627 -1.863 1.00 27.63 273 HIS A O 1
ATOM 596 N N . PRO A 1 124 ? 32.723 11.493 -2.913 1.00 29.08 274 PRO A N 1
ATOM 597 C CA . PRO A 1 124 ? 33.517 11.306 -4.163 1.00 31.19 274 PRO A CA 1
ATOM 598 C C . PRO A 1 124 ? 33.920 12.602 -4.896 1.00 29.38 274 PRO A C 1
ATOM 599 O O . PRO A 1 124 ? 34.855 12.589 -5.704 1.00 28.36 274 PRO A O 1
ATOM 603 N N . SER A 1 125 ? 33.260 13.731 -4.594 1.00 29.38 275 SER A N 1
ATOM 604 C CA . SER A 1 125 ? 33.629 15.034 -5.208 1.00 31.08 275 SER A CA 1
ATOM 605 C C . SER A 1 125 ? 34.976 15.544 -4.738 1.00 30.92 275 SER A C 1
ATOM 606 O O . SER A 1 125 ? 35.509 16.460 -5.321 1.00 33.68 275 SER A O 1
ATOM 609 N N . GLN A 1 126 ? 35.497 14.955 -3.660 1.00 30.55 276 GLN A N 1
ATOM 610 C CA . GLN A 1 126 ? 36.802 15.297 -3.041 1.00 29.81 276 GLN A CA 1
ATOM 611 C C . GLN A 1 126 ? 36.783 16.574 -2.167 1.00 29.83 276 GLN A C 1
ATOM 612 O O . GLN A 1 126 ? 37.545 16.672 -1.226 1.00 31.99 276 GLN A O 1
ATOM 618 N N . ASP A 1 127 ? 35.867 17.494 -2.435 1.00 31.69 277 ASP A N 1
ATOM 619 C CA . ASP A 1 127 ? 35.842 18.764 -1.714 1.00 32.58 277 ASP A CA 1
ATOM 620 C C . ASP A 1 127 ? 34.810 18.787 -0.557 1.00 29.60 277 ASP A C 1
ATOM 621 O O . ASP A 1 127 ? 34.824 19.733 0.245 1.00 29.09 277 ASP A O 1
ATOM 626 N N . LEU A 1 128 ? 33.936 17.772 -0.490 1.00 27.82 278 LEU A N 1
ATOM 627 C CA . LEU A 1 128 ? 32.976 17.599 0.642 1.00 29.52 278 LEU A CA 1
ATOM 628 C C . LEU A 1 128 ? 33.383 16.469 1.539 1.00 27.34 278 LEU A C 1
ATOM 629 O O . LEU A 1 128 ? 33.669 15.400 1.059 1.00 27.75 278 LEU A O 1
ATOM 634 N N . VAL A 1 129 ? 33.396 16.704 2.850 1.00 24.70 279 VAL A N 1
ATOM 635 C CA . VAL A 1 129 ? 33.529 15.615 3.809 1.00 24.02 279 VAL A CA 1
ATOM 636 C C . VAL A 1 129 ? 32.480 15.754 4.915 1.00 24.65 279 VAL A C 1
ATOM 637 O O . VAL A 1 129 ? 31.997 16.845 5.202 1.00 23.25 279 VAL A O 1
ATOM 641 N N . PHE A 1 130 ? 32.159 14.641 5.534 1.00 24.23 280 PHE A N 1
ATOM 642 C CA . PHE A 1 130 ? 31.108 14.582 6.530 1.00 24.21 280 PHE A CA 1
ATOM 643 C C . PHE A 1 130 ? 31.595 13.908 7.753 1.00 23.57 280 PHE A C 1
ATOM 644 O O . PHE A 1 130 ? 32.406 12.977 7.679 1.00 24.26 280 PHE A O 1
ATOM 652 N N . SER A 1 131 ? 31.101 14.367 8.898 1.00 22.93 281 SER A N 1
ATOM 653 C CA . SER A 1 131 ? 31.427 13.748 10.209 1.00 21.67 281 SER A CA 1
ATOM 654 C C . SER A 1 131 ? 30.246 13.683 11.179 1.00 22.68 281 SER A C 1
ATOM 655 O O . SER A 1 131 ? 29.272 14.391 11.034 1.00 24.49 281 SER A O 1
ATOM 658 N N . ALA A 1 132 ? 30.398 12.890 12.246 1.00 22.18 282 ALA A N 1
ATOM 659 C CA . ALA A 1 132 ? 29.382 12.834 13.317 1.00 24.49 282 ALA A CA 1
ATOM 660 C C . ALA A 1 132 ? 30.022 12.415 14.627 1.00 22.80 282 ALA A C 1
ATOM 661 O O . ALA A 1 132 ? 31.142 11.932 14.638 1.00 23.31 282 ALA A O 1
ATOM 663 N N . SER A 1 133 ? 29.309 12.631 15.729 1.00 24.35 283 SER A N 1
ATOM 664 C CA . SER A 1 133 ? 29.913 12.725 17.033 1.00 22.81 283 SER A CA 1
ATOM 665 C C . SER A 1 133 ? 28.899 12.510 18.145 1.00 22.40 283 SER A C 1
ATOM 666 O O . SER A 1 133 ? 27.690 12.754 17.958 1.00 24.11 283 SER A O 1
ATOM 669 N N . PRO A 1 134 ? 29.391 12.149 19.319 1.00 25.32 284 PRO A N 1
ATOM 670 C CA . PRO A 1 134 ? 28.558 12.186 20.521 1.00 26.95 284 PRO A CA 1
ATOM 671 C C . PRO A 1 134 ? 28.009 13.575 20.885 1.00 26.93 284 PRO A C 1
ATOM 672 O O . PRO A 1 134 ? 27.139 13.671 21.738 1.00 25.55 284 PRO A O 1
ATOM 676 N N . ASP A 1 135 ? 28.500 14.647 20.275 1.00 23.67 285 ASP A N 1
ATOM 677 C CA . ASP A 1 135 ? 27.842 15.966 20.489 1.00 24.93 285 ASP A CA 1
ATOM 678 C C . ASP A 1 135 ? 26.452 16.057 19.771 1.00 25.81 285 ASP A C 1
ATOM 679 O O . ASP A 1 135 ? 25.805 17.096 19.772 1.00 24.22 285 ASP A O 1
ATOM 684 N N . ALA A 1 136 ? 26.061 14.978 19.109 1.00 25.25 286 ALA A N 1
ATOM 685 C CA . ALA A 1 136 ? 24.720 14.803 18.487 1.00 23.93 286 ALA A CA 1
ATOM 686 C C . ALA A 1 136 ? 24.564 15.512 17.150 1.00 24.89 286 ALA A C 1
ATOM 687 O O . ALA A 1 136 ? 23.475 15.587 16.621 1.00 27.09 286 ALA A O 1
ATOM 689 N N . THR A 1 137 ? 25.662 16.006 16.597 1.00 24.17 287 THR A N 1
ATOM 690 C CA . THR A 1 137 ? 25.630 16.726 15.314 1.00 24.40 287 THR A CA 1
ATOM 691 C C . THR A 1 137 ? 26.248 15.882 14.214 1.00 25.38 287 THR A C 1
ATOM 692 O O . THR A 1 137 ? 27.095 15.012 14.462 1.00 23.58 287 THR A O 1
ATOM 696 N N . ILE A 1 138 ? 25.811 16.184 12.983 1.00 25.86 288 ILE A N 1
ATOM 697 C CA . ILE A 1 138 ? 26.411 15.750 11.759 1.00 24.61 288 ILE A CA 1
ATOM 698 C C . ILE A 1 138 ? 26.927 17.008 11.081 1.00 24.67 288 ILE A C 1
ATOM 699 O O . ILE A 1 138 ? 26.190 17.992 10.960 1.00 25.17 288 ILE A O 1
ATOM 704 N N . ARG A 1 139 ? 28.179 17.007 10.657 1.00 22.95 289 ARG A N 1
ATOM 705 C CA . ARG A 1 139 ? 28.744 18.209 10.067 1.00 23.57 289 ARG A CA 1
ATOM 706 C C . ARG A 1 139 ? 29.190 17.950 8.663 1.00 23.50 289 ARG A C 1
ATOM 707 O O . ARG A 1 139 ? 29.774 16.908 8.371 1.00 23.35 289 ARG A O 1
ATOM 715 N N . ILE A 1 140 ? 28.877 18.917 7.793 1.00 23.31 290 ILE A N 1
ATOM 716 C CA . ILE A 1 140 ? 29.243 18.923 6.403 1.00 25.60 290 ILE A CA 1
ATOM 717 C C . ILE A 1 140 ? 30.276 20.002 6.204 1.00 21.84 290 ILE A C 1
ATOM 718 O O . ILE A 1 140 ? 30.045 21.155 6.571 1.00 22.95 290 ILE A O 1
ATOM 725 N N . TRP A 1 141 ? 31.406 19.636 5.618 1.00 22.30 291 TRP A N 1
ATOM 726 C CA . TRP A 1 141 ? 32.576 20.532 5.519 1.00 21.77 291 TRP A CA 1
ATOM 727 C C . TRP A 1 141 ? 33.013 20.714 4.081 1.00 25.83 291 TRP A C 1
ATOM 728 O O . TRP A 1 141 ? 32.957 19.750 3.281 1.00 25.06 291 TRP A O 1
ATOM 739 N N . SER A 1 142 ? 33.483 21.911 3.791 1.00 26.20 292 SER A N 1
ATOM 740 C CA . SER A 1 142 ? 34.252 22.215 2.593 1.00 27.34 292 SER A CA 1
ATOM 741 C C . SER A 1 142 ? 35.744 22.041 2.872 1.00 28.28 292 SER A C 1
ATOM 742 O O . SER A 1 142 ? 36.313 22.721 3.737 1.00 28.95 292 SER A O 1
ATOM 745 N N . VAL A 1 143 ? 36.381 21.137 2.145 1.00 27.76 293 VAL A N 1
ATOM 746 C CA . VAL A 1 143 ? 37.820 20.932 2.286 1.00 29.55 293 VAL A CA 1
ATOM 747 C C . VAL A 1 143 ? 38.615 22.162 1.799 1.00 31.42 293 VAL A C 1
ATOM 748 O O . VAL A 1 143 ? 39.485 22.686 2.537 1.00 29.37 293 VAL A O 1
ATOM 752 N N . PRO A 1 144 ? 38.320 22.649 0.592 1.00 31.68 294 PRO A N 1
ATOM 753 C CA . PRO A 1 144 ? 39.116 23.781 0.097 1.00 33.86 294 PRO A CA 1
ATOM 754 C C . PRO A 1 144 ? 38.942 25.069 0.926 1.00 32.67 294 PRO A C 1
ATOM 755 O O . PRO A 1 144 ? 39.880 25.814 1.069 1.00 36.68 294 PRO A O 1
ATOM 759 N N . ASN A 1 145 ? 37.769 25.293 1.493 1.00 31.83 295 ASN A N 1
ATOM 760 C CA . ASN A 1 145 ? 37.552 26.474 2.371 1.00 34.82 295 ASN A CA 1
ATOM 761 C C . ASN A 1 145 ? 37.876 26.164 3.837 1.00 33.17 295 ASN A C 1
ATOM 762 O O . ASN A 1 145 ? 37.820 27.068 4.664 1.00 36.11 295 ASN A O 1
ATOM 767 N N . ALA A 1 146 ? 38.189 24.896 4.142 1.00 32.88 296 ALA A N 1
ATOM 768 C CA . ALA A 1 146 ? 38.469 24.421 5.513 1.00 31.15 296 ALA A CA 1
ATOM 769 C C . ALA A 1 146 ? 37.395 24.915 6.463 1.00 32.55 296 ALA A C 1
ATOM 770 O O . ALA A 1 146 ? 37.693 25.530 7.512 1.00 28.47 296 ALA A O 1
ATOM 772 N N . SER A 1 147 ? 36.135 24.714 6.068 1.00 26.65 297 SER A N 1
ATOM 773 C CA . SER A 1 147 ? 35.028 25.303 6.774 1.00 27.97 297 SER A CA 1
ATOM 774 C C . SER A 1 147 ? 33.901 24.314 6.963 1.00 25.67 297 SER A C 1
ATOM 775 O O . SER A 1 147 ? 33.792 23.367 6.210 1.00 25.58 297 SER A O 1
ATOM 778 N N . CYS A 1 148 ? 33.070 24.544 7.979 1.00 25.83 298 CYS A N 1
ATOM 779 C CA . CYS A 1 148 ? 31.827 23.784 8.146 1.00 26.54 298 CYS A CA 1
ATOM 780 C C . CYS A 1 148 ? 30.671 24.543 7.495 1.00 26.86 298 CYS A C 1
ATOM 781 O O . CYS A 1 148 ? 30.376 25.712 7.869 1.00 28.78 298 CYS A O 1
ATOM 784 N N . VAL A 1 149 ? 30.025 23.905 6.532 1.00 24.78 299 VAL A N 1
ATOM 785 C CA . VAL A 1 149 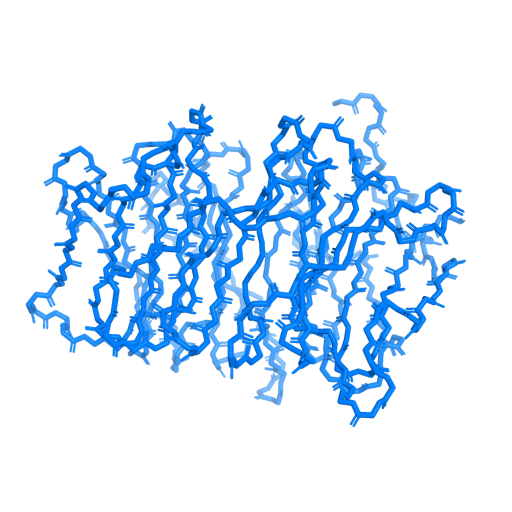? 28.953 24.554 5.795 1.00 26.89 299 VAL A CA 1
ATOM 786 C C . VAL A 1 149 ? 27.596 24.218 6.336 1.00 25.17 299 VAL A C 1
ATOM 787 O O . VAL A 1 149 ? 26.682 25.031 6.253 1.00 25.41 299 VAL A O 1
ATOM 791 N N . GLN A 1 150 ? 27.449 23.057 6.963 1.00 25.40 300 GLN A N 1
ATOM 792 C CA . GLN A 1 150 ? 26.198 22.738 7.600 1.00 25.60 300 GLN A CA 1
ATOM 793 C C . GLN A 1 150 ? 26.443 21.955 8.866 1.00 23.84 300 GLN A C 1
ATOM 794 O O . GLN A 1 150 ? 27.342 21.117 8.918 1.00 25.42 300 GLN A O 1
ATOM 800 N N . VAL A 1 151 ? 25.607 22.206 9.864 1.00 24.06 301 VAL A N 1
ATOM 801 C CA . VAL A 1 151 ? 25.560 21.411 11.075 1.00 25.85 301 VAL A CA 1
ATOM 802 C C . VAL A 1 151 ? 24.154 20.881 11.156 1.00 24.72 301 VAL A C 1
ATOM 803 O O . VAL A 1 151 ? 23.189 21.641 11.407 1.00 26.96 301 VAL A O 1
ATOM 807 N N . VAL A 1 152 ? 24.003 19.572 10.907 1.00 23.70 302 VAL A N 1
ATOM 808 C CA . VAL A 1 152 ? 22.685 18.984 10.889 1.00 25.03 302 VAL A CA 1
ATOM 809 C C . VAL A 1 152 ? 22.399 18.407 12.266 1.00 22.57 302 VAL A C 1
ATOM 810 O O . VAL A 1 152 ? 23.134 17.538 12.743 1.00 24.49 302 VAL A O 1
ATOM 814 N N . ARG A 1 153 ? 21.313 18.859 12.865 1.00 24.78 303 ARG A N 1
ATOM 815 C CA . ARG A 1 153 ? 20.887 18.455 14.196 1.00 26.31 303 ARG A CA 1
ATOM 816 C C . ARG A 1 153 ? 19.626 17.627 14.111 1.00 27.87 303 ARG A C 1
ATOM 817 O O . ARG A 1 153 ? 18.540 18.069 14.466 1.00 29.83 303 ARG A O 1
ATOM 825 N N . ALA A 1 154 ? 19.800 16.390 13.626 1.00 28.75 304 ALA A N 1
ATOM 826 C CA . ALA A 1 154 ? 18.699 15.466 13.433 1.00 28.96 304 ALA A CA 1
ATOM 827 C C . ALA A 1 154 ? 18.322 14.692 14.699 1.00 29.58 304 ALA A C 1
ATOM 828 O O . ALA A 1 154 ? 17.235 14.080 14.785 1.00 32.54 304 ALA A O 1
ATOM 830 N N . HIS A 1 155 ? 19.223 14.680 15.669 1.00 30.54 305 HIS A N 1
ATOM 831 C CA . HIS A 1 155 ? 19.151 13.766 16.764 1.00 29.73 305 HIS A CA 1
ATOM 832 C C . HIS A 1 155 ? 19.295 14.452 18.109 1.00 31.68 305 HIS A C 1
ATOM 833 O O . HIS A 1 155 ? 19.786 15.555 18.200 1.00 33.66 305 HIS A O 1
ATOM 840 N N . GLU A 1 156 ? 18.850 13.778 19.144 1.00 34.07 306 GLU A N 1
ATOM 841 C CA . GLU A 1 156 ? 18.899 14.319 20.473 1.00 39.71 306 GLU A CA 1
ATOM 842 C C . GLU A 1 156 ? 20.022 13.731 21.313 1.00 37.75 306 GLU A C 1
ATOM 843 O O . GLU A 1 156 ? 20.217 14.148 22.452 1.00 37.04 306 GLU A O 1
ATOM 849 N N . SER A 1 157 ? 20.727 12.738 20.779 1.00 34.45 307 SER A N 1
ATOM 850 C CA . SER A 1 157 ? 21.837 12.129 21.493 1.00 34.12 307 SER A CA 1
ATOM 851 C C . SER A 1 157 ? 22.866 11.688 20.462 1.00 31.07 307 SER A C 1
ATOM 852 O O . SER A 1 157 ? 22.719 11.994 19.305 1.00 28.40 307 SER A O 1
ATOM 855 N N . ALA A 1 158 ? 23.941 11.056 20.918 1.00 29.47 308 ALA A N 1
ATOM 856 C CA . ALA A 1 158 ? 25.032 10.663 20.062 1.00 29.22 308 ALA A CA 1
ATOM 857 C C . ALA A 1 158 ? 24.618 10.054 18.715 1.00 29.58 308 ALA A C 1
ATOM 858 O O . ALA A 1 158 ? 23.753 9.188 18.630 1.00 26.98 308 ALA A O 1
ATOM 860 N N . VAL A 1 159 ? 25.267 10.517 17.651 1.00 26.29 309 VAL A N 1
ATOM 861 C CA . VAL A 1 159 ? 25.074 9.947 16.346 1.00 25.88 309 VAL A CA 1
ATOM 862 C C . VAL A 1 159 ? 26.043 8.766 16.210 1.00 28.17 309 VAL A C 1
ATOM 863 O O . VAL A 1 159 ? 27.260 8.917 16.361 1.00 27.95 309 VAL A O 1
ATOM 867 N N . THR A 1 160 ? 25.491 7.587 15.942 1.00 26.80 310 THR A N 1
ATOM 868 C CA . THR A 1 160 ? 26.247 6.325 15.985 1.00 28.73 310 THR A CA 1
ATOM 869 C C . THR A 1 160 ? 26.676 5.779 14.631 1.00 28.16 310 THR A C 1
ATOM 870 O O . THR A 1 160 ? 27.431 4.844 14.574 1.00 27.37 310 THR A O 1
ATOM 874 N N . GLY A 1 161 ? 26.179 6.366 13.548 1.00 26.65 311 GLY A N 1
ATOM 875 C CA . GLY A 1 161 ? 26.469 5.864 12.221 1.00 25.17 311 GLY A CA 1
ATOM 876 C C . GLY A 1 161 ? 26.108 6.894 11.186 1.00 23.85 311 GLY A C 1
ATOM 877 O O . GLY A 1 161 ? 25.226 7.735 11.402 1.00 23.58 311 GLY A O 1
ATOM 878 N N . LEU A 1 162 ? 26.822 6.844 10.066 1.00 25.48 312 LEU A N 1
ATOM 879 C CA . LEU A 1 162 ? 26.671 7.840 9.012 1.00 26.77 312 LEU A CA 1
ATOM 880 C C . LEU A 1 162 ? 26.972 7.187 7.681 1.00 26.87 312 LEU A C 1
ATOM 881 O O . LEU A 1 162 ? 28.037 6.602 7.521 1.00 25.82 312 LEU A O 1
ATOM 886 N N . SER A 1 163 ? 26.073 7.322 6.723 1.00 26.52 313 SER A N 1
ATOM 887 C CA . SER A 1 163 ? 26.255 6.707 5.419 1.00 26.25 313 SER A CA 1
ATOM 888 C C . SER A 1 163 ? 25.758 7.602 4.309 1.00 28.65 313 SER A C 1
ATOM 889 O O . SER A 1 163 ? 24.688 8.173 4.418 1.00 28.78 313 SER A O 1
ATOM 892 N N . LEU A 1 164 ? 26.586 7.758 3.256 1.00 25.59 314 LEU A N 1
ATOM 893 C CA . LEU A 1 164 ? 26.264 8.554 2.078 1.00 27.80 314 LEU A CA 1
ATOM 894 C C . LEU A 1 164 ? 25.422 7.763 1.097 1.00 29.01 314 LEU A C 1
ATOM 895 O O . LEU A 1 164 ? 25.794 6.628 0.692 1.00 30.92 314 LEU A O 1
ATOM 900 N N . HIS A 1 165 ? 24.309 8.347 0.677 1.00 30.75 315 HIS A N 1
ATOM 901 C CA . HIS A 1 165 ? 23.452 7.718 -0.329 1.00 31.75 315 HIS A CA 1
ATOM 902 C C . HIS A 1 165 ? 24.134 7.602 -1.690 1.00 32.28 315 HIS A C 1
ATOM 903 O O . HIS A 1 165 ? 24.968 8.434 -2.038 1.00 31.68 315 HIS A O 1
ATOM 910 N N . ALA A 1 166 ? 23.725 6.591 -2.471 1.00 33.52 316 ALA A N 1
ATOM 911 C CA . ALA A 1 166 ? 24.243 6.336 -3.855 1.00 35.81 316 ALA A CA 1
ATOM 912 C C . ALA A 1 166 ? 24.263 7.580 -4.772 1.00 36.82 316 ALA A C 1
ATOM 913 O O . ALA A 1 166 ? 25.198 7.771 -5.521 1.00 37.88 316 ALA A O 1
ATOM 915 N N . THR A 1 167 ? 23.251 8.426 -4.662 1.00 37.50 317 THR A N 1
ATOM 916 C CA . THR A 1 167 ? 23.171 9.640 -5.449 1.00 37.50 317 THR A CA 1
ATOM 917 C C . THR A 1 167 ? 24.253 10.654 -5.077 1.00 37.72 317 THR A C 1
ATOM 918 O O . THR A 1 167 ? 24.514 11.572 -5.844 1.00 39.31 317 THR A O 1
ATOM 922 N N . GLY A 1 168 ? 24.823 10.525 -3.889 1.00 33.69 318 GLY A N 1
ATOM 923 C CA . GLY A 1 168 ? 25.778 11.491 -3.370 1.00 33.61 318 GLY A CA 1
ATOM 924 C C . GLY A 1 168 ? 25.133 12.727 -2.754 1.00 34.89 318 GLY A C 1
ATOM 925 O O . GLY A 1 168 ? 25.837 13.660 -2.340 1.00 32.55 318 GLY A O 1
ATOM 926 N N . ASP A 1 169 ? 23.803 12.738 -2.641 1.00 33.28 319 ASP A N 1
ATOM 927 C CA . ASP A 1 169 ? 23.104 13.971 -2.258 1.00 33.56 319 ASP A CA 1
ATOM 928 C C . ASP A 1 169 ? 22.512 13.962 -0.823 1.00 29.94 319 ASP A C 1
ATOM 929 O O . ASP A 1 169 ? 22.057 15.000 -0.341 1.00 31.21 319 ASP A O 1
ATOM 934 N N . TYR A 1 170 ? 22.533 12.809 -0.159 1.00 31.34 320 TYR A N 1
ATOM 935 C CA . TYR A 1 170 ? 21.820 12.578 1.120 1.00 28.95 320 TYR A CA 1
ATOM 936 C C . TYR A 1 170 ? 22.656 11.741 2.063 1.00 29.16 320 TYR A C 1
ATOM 937 O O . TYR A 1 170 ? 23.472 10.916 1.637 1.00 29.69 320 TYR A O 1
ATOM 946 N N . LEU A 1 171 ? 22.486 11.994 3.350 1.00 26.80 321 LEU A N 1
ATOM 947 C CA . LEU A 1 171 ? 23.142 11.243 4.398 1.00 26.44 321 LEU A CA 1
ATOM 948 C C . LEU A 1 171 ? 22.150 10.508 5.292 1.00 28.89 321 LEU A C 1
ATOM 949 O O . LEU A 1 171 ? 21.193 11.081 5.762 1.00 28.07 321 LEU A O 1
ATOM 954 N N . LEU A 1 172 ? 22.418 9.230 5.542 1.00 26.75 322 LEU A N 1
ATOM 955 C CA . LEU A 1 172 ? 21.696 8.474 6.530 1.00 26.54 322 LEU A CA 1
ATOM 956 C C . LEU A 1 172 ? 22.466 8.507 7.829 1.00 25.78 322 LEU A C 1
ATOM 957 O O . LEU A 1 172 ? 23.699 8.341 7.837 1.00 24.94 322 LEU A O 1
ATOM 962 N N . SER A 1 173 ? 21.744 8.719 8.938 1.00 26.93 323 SER A N 1
ATOM 963 C CA . SER A 1 173 ? 22.338 8.670 10.262 1.00 24.85 323 SER A CA 1
ATOM 964 C C . SER A 1 173 ? 21.536 7.799 11.194 1.00 25.59 323 SER A C 1
ATOM 965 O O . SER A 1 173 ? 20.310 7.619 10.997 1.00 27.68 323 SER A O 1
ATOM 968 N N . SER A 1 174 ? 22.219 7.203 12.161 1.00 26.47 324 SER A N 1
ATOM 969 C CA . SER A 1 174 ? 21.568 6.486 13.258 1.00 28.09 324 SER A CA 1
ATOM 970 C C . SER A 1 174 ? 22.012 7.149 14.546 1.00 26.89 324 SER A C 1
ATOM 971 O O . SER A 1 174 ? 23.021 7.834 14.544 1.00 25.28 324 SER A O 1
ATOM 974 N N . SER A 1 175 ? 21.271 6.891 15.624 1.00 27.16 325 SER A N 1
ATOM 975 C CA . SER A 1 175 ? 21.546 7.499 16.927 1.00 27.77 325 SER A CA 1
ATOM 976 C C . SER A 1 175 ? 21.066 6.660 18.065 1.00 28.50 325 SER A C 1
ATOM 977 O O . SER A 1 175 ? 20.092 5.866 17.942 1.00 25.25 325 SER A O 1
ATOM 980 N N . ASP A 1 176 ? 21.709 6.894 19.210 1.00 31.03 326 ASP A N 1
ATOM 981 C CA . ASP A 1 176 ? 21.224 6.424 20.494 1.00 32.87 326 ASP A CA 1
ATOM 982 C C . ASP A 1 176 ? 19.817 6.930 20.882 1.00 33.55 326 ASP A C 1
ATOM 983 O O . ASP A 1 176 ? 19.148 6.347 21.754 1.00 30.38 326 ASP A O 1
ATOM 988 N N . ASP A 1 177 ? 19.365 8.011 20.258 1.00 29.80 327 ASP A N 1
ATOM 989 C CA . ASP A 1 177 ? 17.994 8.496 20.468 1.00 32.41 327 ASP A CA 1
ATOM 990 C C . ASP A 1 177 ? 16.903 7.631 19.802 1.00 32.51 327 ASP A C 1
ATOM 991 O O . ASP A 1 177 ? 15.735 7.969 19.870 1.00 34.36 327 ASP A O 1
ATOM 996 N N . GLN A 1 178 ? 17.310 6.537 19.154 1.00 33.74 328 GLN A N 1
ATOM 997 C CA . GLN A 1 178 ? 16.422 5.467 18.615 1.00 35.51 328 GLN A CA 1
ATOM 998 C C . GLN A 1 178 ? 15.868 5.761 17.234 1.00 34.05 328 GLN A C 1
ATOM 999 O O . GLN A 1 178 ? 15.070 4.998 16.731 1.00 35.23 328 GLN A O 1
ATOM 1005 N N . TYR A 1 179 ? 16.319 6.846 16.628 1.00 32.09 329 TYR A N 1
ATOM 1006 C CA . TYR A 1 179 ? 15.860 7.248 15.327 1.00 32.28 329 TYR A CA 1
ATOM 1007 C C . TYR A 1 179 ? 16.958 7.081 14.297 1.00 29.43 329 TYR A C 1
ATOM 1008 O O . TYR A 1 179 ? 18.148 7.134 14.609 1.00 29.03 329 TYR A O 1
ATOM 1017 N N . TRP A 1 180 ? 16.534 6.878 13.058 1.00 30.81 330 TRP A N 1
ATOM 1018 C CA . TRP A 1 180 ? 17.380 7.138 11.919 1.00 28.32 330 TRP A CA 1
ATOM 1019 C C . TRP A 1 180 ? 16.844 8.387 11.195 1.00 29.42 330 TRP A C 1
ATOM 1020 O O . TRP A 1 180 ? 15.673 8.783 11.351 1.00 30.46 330 TRP A O 1
ATOM 1031 N N . ALA A 1 181 ? 17.713 9.018 10.412 1.00 28.62 331 ALA A N 1
ATOM 1032 C CA . ALA A 1 181 ? 17.334 10.183 9.693 1.00 30.13 331 ALA A CA 1
ATOM 1033 C C . ALA A 1 181 ? 18.023 10.195 8.340 1.00 28.96 331 ALA A C 1
ATOM 1034 O O . ALA A 1 181 ? 19.079 9.612 8.155 1.00 28.11 331 ALA A O 1
ATOM 1036 N N . PHE A 1 182 ? 17.396 10.882 7.412 1.00 31.15 332 PHE A N 1
ATOM 1037 C CA . PHE A 1 182 ? 17.848 11.039 6.031 1.00 32.11 332 PHE A CA 1
ATOM 1038 C C . PHE A 1 182 ? 17.854 12.540 5.803 1.00 30.99 332 PHE A C 1
ATOM 1039 O O . PHE A 1 182 ? 16.813 13.167 5.909 1.00 33.89 332 PHE A O 1
ATOM 1047 N N . SER A 1 183 ? 19.024 13.106 5.525 1.00 31.50 333 SER A N 1
ATOM 1048 C CA . SER A 1 183 ? 19.232 14.561 5.503 1.00 29.07 333 SER A CA 1
ATOM 1049 C C . SER A 1 183 ? 19.826 15.012 4.148 1.00 30.62 333 SER A C 1
ATOM 1050 O O . SER A 1 183 ? 20.644 14.285 3.537 1.00 30.45 333 SER A O 1
ATOM 1053 N N . ASP A 1 184 ? 19.425 16.190 3.703 1.00 31.09 334 ASP A N 1
ATOM 1054 C CA . ASP A 1 184 ? 19.898 16.757 2.453 1.00 33.54 334 ASP A CA 1
ATOM 1055 C C . ASP A 1 184 ? 21.244 17.423 2.682 1.00 32.92 334 ASP A C 1
ATOM 1056 O O . ASP A 1 184 ? 21.367 18.332 3.484 1.00 31.72 334 ASP A O 1
ATOM 1061 N N . ILE A 1 185 ? 22.245 16.978 1.957 1.00 32.23 335 ILE A N 1
ATOM 1062 C CA . ILE A 1 185 ? 23.588 17.529 2.097 1.00 33.37 335 ILE A CA 1
ATOM 1063 C C . ILE A 1 185 ? 23.665 19.048 1.769 1.00 33.02 335 ILE A C 1
ATOM 1064 O O . ILE A 1 185 ? 24.405 19.785 2.403 1.00 35.06 335 ILE A O 1
ATOM 1069 N N . GLN A 1 186 ? 22.933 19.496 0.774 1.00 34.56 336 GLN A N 1
ATOM 1070 C CA . GLN A 1 186 ? 23.135 20.849 0.266 1.00 39.52 336 GLN A CA 1
ATOM 1071 C C . GLN A 1 186 ? 22.485 21.913 1.189 1.00 38.44 336 GLN A C 1
ATOM 1072 O O . GLN A 1 186 ? 23.045 22.971 1.386 1.00 37.32 336 GLN A O 1
ATOM 1078 N N . THR A 1 187 ? 21.357 21.586 1.803 1.00 32.90 337 THR A N 1
ATOM 1079 C CA . THR A 1 187 ? 20.649 22.533 2.671 1.00 34.01 337 THR A CA 1
ATOM 1080 C C . THR A 1 187 ? 20.759 22.180 4.156 1.00 32.64 337 THR A C 1
ATOM 1081 O O . THR A 1 187 ? 20.338 22.971 5.035 1.00 32.01 337 THR A O 1
ATOM 1085 N N . GLY A 1 188 ? 21.315 20.999 4.456 1.00 30.47 338 GLY A N 1
ATOM 1086 C CA . GLY A 1 188 ? 21.308 20.486 5.788 1.00 29.94 338 GLY A CA 1
ATOM 1087 C C . GLY A 1 188 ? 19.950 20.134 6.348 1.00 30.97 338 GLY A C 1
ATOM 1088 O O . GLY A 1 188 ? 19.823 19.903 7.569 1.00 35.92 338 GLY A O 1
ATOM 1089 N N . ARG A 1 189 ? 18.927 20.079 5.494 1.00 31.98 339 ARG A N 1
ATOM 1090 C CA . ARG A 1 189 ? 17.571 19.799 5.953 1.00 32.41 339 ARG A CA 1
ATOM 1091 C C . ARG A 1 189 ? 17.386 18.329 6.284 1.00 31.30 339 ARG A C 1
ATOM 1092 O O . ARG A 1 189 ? 17.777 17.443 5.509 1.00 29.32 339 ARG A O 1
ATOM 1095 N N . VAL A 1 190 ? 16.737 18.069 7.421 1.00 33.77 340 VAL A N 1
ATOM 1096 C CA . VAL A 1 190 ? 16.322 16.727 7.777 1.00 33.15 340 VAL A CA 1
ATOM 1097 C C . VAL A 1 190 ? 15.059 16.385 6.986 1.00 33.37 340 VAL A C 1
ATOM 1098 O O . VAL A 1 190 ? 13.997 16.942 7.211 1.00 31.08 340 VAL A O 1
ATOM 1102 N N . LEU A 1 191 ? 15.168 15.460 6.035 1.00 35.55 341 LEU A N 1
ATOM 1103 C CA . LEU A 1 191 ? 14.031 15.160 5.148 1.00 35.11 341 LEU A CA 1
ATOM 1104 C C . LEU A 1 191 ? 13.038 14.189 5.772 1.00 34.87 341 LEU A C 1
ATOM 1105 O O . LEU A 1 191 ? 11.842 14.323 5.589 1.00 36.80 341 LEU A O 1
ATOM 1110 N N . THR A 1 192 ? 13.549 13.202 6.488 1.00 35.64 342 THR A N 1
ATOM 1111 C CA . THR A 1 192 ? 12.719 12.359 7.298 1.00 37.75 342 THR A CA 1
ATOM 1112 C C . THR A 1 192 ? 13.468 11.802 8.468 1.00 34.28 342 THR A C 1
ATOM 1113 O O . THR A 1 192 ? 14.726 11.669 8.462 1.00 33.32 342 THR A O 1
ATOM 1117 N N . LYS A 1 193 ? 12.703 11.447 9.486 1.00 36.04 343 LYS A N 1
ATOM 1118 C CA . LYS A 1 193 ? 13.238 10.988 10.723 1.00 36.73 343 LYS A CA 1
ATOM 1119 C C . LYS A 1 193 ? 12.276 9.966 11.305 1.00 35.70 343 LYS A C 1
ATOM 1120 O O . LYS A 1 193 ? 11.136 10.282 11.568 1.00 38.07 343 LYS A O 1
ATOM 1126 N N . VAL A 1 194 ? 12.730 8.737 11.480 1.00 36.29 344 VAL A N 1
ATOM 1127 C CA . VAL A 1 194 ? 11.852 7.635 11.808 1.00 37.39 344 VAL A CA 1
ATOM 1128 C C . VAL A 1 194 ? 12.418 6.739 12.909 1.00 36.73 344 VAL A C 1
ATOM 1129 O O . VAL A 1 194 ? 13.622 6.544 13.007 1.00 34.67 344 VAL A O 1
ATOM 1133 N N . THR A 1 195 ? 11.517 6.189 13.720 1.00 37.88 345 THR A N 1
ATOM 1134 C CA . THR A 1 195 ? 11.884 5.153 14.702 1.00 41.43 345 THR A CA 1
ATOM 1135 C C . THR A 1 195 ? 10.909 3.966 14.644 1.00 44.81 345 THR A C 1
ATOM 1136 O O . THR A 1 195 ? 9.812 4.067 14.077 1.00 43.78 345 THR A O 1
ATOM 1140 N N . ASP A 1 196 ? 11.332 2.834 15.189 1.00 44.97 346 ASP A N 1
ATOM 1141 C CA . ASP A 1 196 ? 10.430 1.691 15.354 1.00 51.80 346 ASP A CA 1
ATOM 1142 C C . ASP A 1 196 ? 9.810 1.795 16.751 1.00 56.08 346 ASP A C 1
ATOM 1143 O O . ASP A 1 196 ? 10.514 1.682 17.739 1.00 62.12 346 ASP A O 1
ATOM 1148 N N . GLU A 1 197 ? 8.513 2.047 16.825 1.00 64.55 347 GLU A N 1
ATOM 1149 C CA . GLU A 1 197 ? 7.803 1.973 18.119 1.00 78.22 347 GLU A CA 1
ATOM 1150 C C . GLU A 1 197 ? 8.040 0.591 18.772 1.00 83.55 347 GLU A C 1
ATOM 1151 O O . GLU A 1 197 ? 8.522 0.513 19.908 1.00 92.50 347 GLU A O 1
ATOM 1153 N N . THR A 1 198 ? 7.743 -0.480 18.028 1.00 83.73 348 THR A N 1
ATOM 1154 C CA . THR A 1 198 ? 7.875 -1.864 18.529 1.00 82.05 348 THR A CA 1
ATOM 1155 C C . THR A 1 198 ? 9.270 -2.166 19.116 1.00 79.90 348 THR A C 1
ATOM 1156 O O . THR A 1 198 ? 9.377 -2.584 20.255 1.00 81.21 348 THR A O 1
ATOM 1158 N N . SER A 1 199 ? 10.327 -1.946 18.337 1.00 81.13 349 SER A N 1
ATOM 1159 C CA . SER A 1 199 ? 11.721 -2.192 18.800 1.00 79.63 349 SER A CA 1
ATOM 1160 C C . SER A 1 199 ? 12.132 -1.224 19.901 1.00 74.55 349 SER A C 1
ATOM 1161 O O . SER A 1 199 ? 12.754 -1.623 20.900 1.00 68.37 349 SER A O 1
ATOM 1163 N N . GLY A 1 200 ? 11.791 0.049 19.694 1.00 65.94 350 GLY A N 1
ATOM 1164 C CA . GLY A 1 200 ? 12.164 1.118 20.588 1.00 59.39 350 GLY A CA 1
ATOM 1165 C C . GLY A 1 200 ? 13.489 0.914 21.310 1.00 56.34 350 GLY A C 1
ATOM 1166 O O . GLY A 1 200 ? 13.489 0.709 22.513 1.00 56.30 350 GLY A O 1
ATOM 1167 N N . CYS A 1 201 ? 14.620 0.960 20.588 1.00 51.61 351 CYS A N 1
ATOM 1168 C CA . CYS A 1 201 ? 15.949 1.082 21.259 1.00 48.06 351 CYS A CA 1
ATOM 1169 C C . CYS A 1 201 ? 17.041 1.730 20.402 1.00 41.78 351 CYS A C 1
ATOM 1170 O O . CYS A 1 201 ? 16.816 2.053 19.224 1.00 40.34 351 CYS A O 1
ATOM 1173 N N . SER A 1 202 ? 18.190 1.985 21.038 1.00 39.74 352 SER A N 1
ATOM 1174 C CA . SER A 1 202 ? 19.289 2.726 20.439 1.00 37.01 352 SER A CA 1
ATOM 1175 C C . SER A 1 202 ? 19.742 2.060 19.190 1.00 32.07 352 SER A C 1
ATOM 1176 O O . SER A 1 202 ? 19.864 0.866 19.158 1.00 31.15 352 SER A O 1
ATOM 1179 N N . LEU A 1 203 ? 19.967 2.846 18.157 1.00 30.53 353 LEU A N 1
ATOM 1180 C CA . LEU A 1 203 ? 20.545 2.349 16.940 1.00 27.45 353 LEU A CA 1
ATOM 1181 C C . LEU A 1 203 ? 22.037 2.612 17.032 1.00 28.43 353 LEU A C 1
ATOM 1182 O O . LEU A 1 203 ? 22.459 3.719 17.391 1.00 30.21 353 LEU A O 1
ATOM 1187 N N . THR A 1 204 ? 22.833 1.608 16.672 1.00 26.75 354 THR A N 1
ATOM 1188 C CA . THR A 1 204 ? 24.275 1.608 16.929 1.00 28.42 354 THR A CA 1
ATOM 1189 C C . THR A 1 204 ? 25.115 1.776 15.685 1.00 28.00 354 THR A C 1
ATOM 1190 O O . THR A 1 204 ? 26.321 1.989 15.788 1.00 24.78 354 THR A O 1
ATOM 1194 N N . CYS A 1 205 ? 24.500 1.635 14.493 1.00 26.07 355 CYS A N 1
ATOM 1195 C CA . CYS A 1 205 ? 25.202 1.830 13.230 1.00 25.98 355 CYS A CA 1
ATOM 1196 C C . CYS A 1 205 ? 24.180 1.916 12.086 1.00 25.99 355 CYS A C 1
ATOM 1197 O O . CYS A 1 205 ? 23.038 1.583 12.278 1.00 26.06 355 CYS A O 1
ATOM 1200 N N . ALA A 1 206 ? 24.605 2.405 10.924 1.00 27.05 356 ALA A N 1
ATOM 1201 C CA . ALA A 1 206 ? 23.745 2.577 9.764 1.00 28.72 356 ALA A CA 1
ATOM 1202 C C . ALA A 1 206 ? 24.541 2.531 8.465 1.00 29.08 356 ALA A C 1
ATOM 1203 O O . ALA A 1 206 ? 25.578 3.171 8.352 1.00 27.45 356 ALA A O 1
ATOM 1205 N N . GLN A 1 207 ? 24.036 1.813 7.493 1.00 26.92 357 GLN A N 1
ATOM 1206 C CA . GLN A 1 207 ? 24.676 1.753 6.174 1.00 28.44 357 GLN A CA 1
ATOM 1207 C C . GLN A 1 207 ? 23.624 1.560 5.099 1.00 27.99 357 GLN A C 1
ATOM 1208 O O . GLN A 1 207 ? 22.701 0.767 5.264 1.00 27.18 357 GLN A O 1
ATOM 1214 N N . PHE A 1 208 ? 23.804 2.251 3.988 1.00 26.89 358 PHE A N 1
ATOM 1215 C CA . PHE A 1 208 ? 22.991 2.048 2.834 1.00 29.95 358 PHE A CA 1
ATOM 1216 C C . PHE A 1 208 ? 23.455 0.825 2.075 1.00 31.26 358 PHE A C 1
ATOM 1217 O O . PHE A 1 208 ? 24.643 0.564 1.969 1.00 31.64 358 PHE A O 1
ATOM 1225 N N . HIS A 1 209 ? 22.523 0.113 1.503 1.00 32.75 359 HIS A N 1
ATOM 1226 C CA . HIS A 1 209 ? 22.831 -0.860 0.478 1.00 33.85 359 HIS A CA 1
ATOM 1227 C C . HIS A 1 209 ? 23.286 -0.038 -0.766 1.00 35.34 359 HIS A C 1
ATOM 1228 O O . HIS A 1 209 ? 22.781 1.053 -0.988 1.00 37.24 359 HIS A O 1
ATOM 1235 N N . PRO A 1 210 ? 24.240 -0.556 -1.567 1.00 37.87 360 PRO A N 1
ATOM 1236 C CA . PRO A 1 210 ? 24.803 0.298 -2.658 1.00 38.11 360 PRO A CA 1
ATOM 1237 C C . PRO A 1 210 ? 23.815 0.805 -3.742 1.00 39.25 360 PRO A C 1
ATOM 1238 O O . PRO A 1 210 ? 24.072 1.833 -4.358 1.00 39.32 360 PRO A O 1
ATOM 1242 N N . ASP A 1 211 ? 22.700 0.125 -3.957 1.00 38.30 361 ASP A N 1
ATOM 1243 C CA . ASP A 1 211 ? 21.676 0.613 -4.912 1.00 41.98 361 ASP A CA 1
ATOM 1244 C C . ASP A 1 211 ? 20.835 1.755 -4.377 1.00 41.27 361 ASP A C 1
ATOM 1245 O O . ASP A 1 211 ? 20.079 2.382 -5.135 1.00 43.83 361 ASP A O 1
ATOM 1250 N N . GLY A 1 212 ? 20.904 2.009 -3.082 1.00 38.03 362 GLY A N 1
ATOM 1251 C CA . GLY A 1 212 ? 20.293 3.208 -2.523 1.00 37.60 362 GLY A CA 1
ATOM 1252 C C . GLY A 1 212 ? 18.817 3.150 -2.243 1.00 40.37 362 GLY A C 1
ATOM 1253 O O . GLY A 1 212 ? 18.228 4.179 -1.903 1.00 38.53 362 GLY A O 1
ATOM 1254 N N . LEU A 1 213 ? 18.213 1.959 -2.369 1.00 39.89 363 LEU A N 1
ATOM 1255 C CA . LEU A 1 213 ? 16.784 1.745 -2.035 1.00 40.67 363 LEU A CA 1
ATOM 1256 C C . LEU A 1 213 ? 16.540 1.240 -0.589 1.00 38.41 363 LEU A C 1
ATOM 1257 O O . LEU A 1 213 ? 15.509 1.542 0.017 1.00 39.59 363 LEU A O 1
ATOM 1262 N N . ILE A 1 214 ? 17.463 0.454 -0.063 1.00 36.32 364 ILE A N 1
ATOM 1263 C CA . ILE A 1 214 ? 17.314 -0.111 1.281 1.00 34.85 364 ILE A CA 1
ATOM 1264 C C . ILE A 1 214 ? 18.536 0.209 2.110 1.00 33.05 364 ILE A C 1
ATOM 1265 O O . ILE A 1 214 ? 19.615 0.558 1.572 1.00 32.48 364 ILE A O 1
ATOM 1270 N N . PHE A 1 215 ? 18.377 0.139 3.435 1.00 32.78 365 PHE A N 1
ATOM 1271 C CA . PHE A 1 215 ? 19.506 0.270 4.330 1.00 29.88 365 PHE A CA 1
ATOM 1272 C C . PHE A 1 215 ? 19.322 -0.583 5.563 1.00 30.44 365 PHE A C 1
ATOM 1273 O O . PHE A 1 215 ? 18.227 -1.124 5.812 1.00 31.06 365 PHE A O 1
ATOM 1281 N N . GLY A 1 216 ? 20.404 -0.702 6.330 1.00 28.79 366 GLY A N 1
ATOM 1282 C CA . GLY A 1 216 ? 20.407 -1.431 7.588 1.00 29.18 366 GLY A CA 1
ATOM 1283 C C . GLY A 1 216 ? 20.781 -0.508 8.765 1.00 27.68 366 GLY A C 1
ATOM 1284 O O . GLY A 1 216 ? 21.533 0.434 8.608 1.00 28.21 366 GLY A O 1
ATOM 1285 N N . THR A 1 217 ? 20.189 -0.772 9.921 1.00 28.85 367 THR A N 1
ATOM 1286 C CA . THR A 1 217 ? 20.580 -0.142 11.188 1.00 27.47 367 THR A CA 1
ATOM 1287 C C . THR A 1 217 ? 20.726 -1.271 12.217 1.00 27.81 367 THR A C 1
ATOM 1288 O O . THR A 1 217 ? 19.781 -2.064 12.426 1.00 29.41 367 THR A O 1
ATOM 1292 N N . GLY A 1 218 ? 21.866 -1.305 12.882 1.00 28.73 368 GLY A N 1
ATOM 1293 C CA . GLY A 1 218 ? 22.071 -2.178 13.987 1.00 29.20 368 GLY A CA 1
ATOM 1294 C C . GLY A 1 218 ? 21.485 -1.574 15.258 1.00 30.47 368 GLY A C 1
ATOM 1295 O O . GLY A 1 218 ? 21.338 -0.342 15.369 1.00 28.70 368 GLY A O 1
ATOM 1296 N N . THR A 1 219 ? 21.113 -2.450 16.193 1.00 29.84 369 THR A N 1
ATOM 1297 C CA . THR A 1 219 ? 20.492 -2.037 17.447 1.00 31.74 369 THR A CA 1
ATOM 1298 C C . THR A 1 219 ? 21.288 -2.508 18.668 1.00 32.50 369 THR A C 1
ATOM 1299 O O . THR A 1 219 ? 22.046 -3.467 18.608 1.00 29.28 369 THR A O 1
ATOM 1303 N N . MET A 1 220 ? 21.082 -1.816 19.777 1.00 34.54 370 MET A N 1
ATOM 1304 C CA . MET A 1 220 ? 21.596 -2.243 21.068 1.00 38.43 370 MET A CA 1
ATOM 1305 C C . MET A 1 220 ? 21.076 -3.583 21.552 1.00 37.86 370 MET A C 1
ATOM 1306 O O . MET A 1 220 ? 21.755 -4.248 22.332 1.00 36.58 370 MET A O 1
ATOM 1311 N N . ASP A 1 221 ? 19.883 -3.994 21.127 1.00 36.84 371 ASP A N 1
ATOM 1312 C CA . ASP A 1 221 ? 19.374 -5.304 21.508 1.00 37.49 371 ASP A CA 1
ATOM 1313 C C . ASP A 1 221 ? 19.593 -6.394 20.436 1.00 37.97 371 ASP A C 1
ATOM 1314 O O . ASP A 1 221 ? 18.807 -7.340 20.330 1.00 35.97 371 ASP A O 1
ATOM 1319 N N . SER A 1 222 ? 20.682 -6.258 19.667 1.00 35.63 372 SER A N 1
ATOM 1320 C CA . SER A 1 222 ? 21.227 -7.356 18.801 1.00 36.60 372 SER A CA 1
ATOM 1321 C C . SER A 1 222 ? 20.444 -7.662 17.514 1.00 34.88 372 SER A C 1
ATOM 1322 O O . SER A 1 222 ? 20.581 -8.7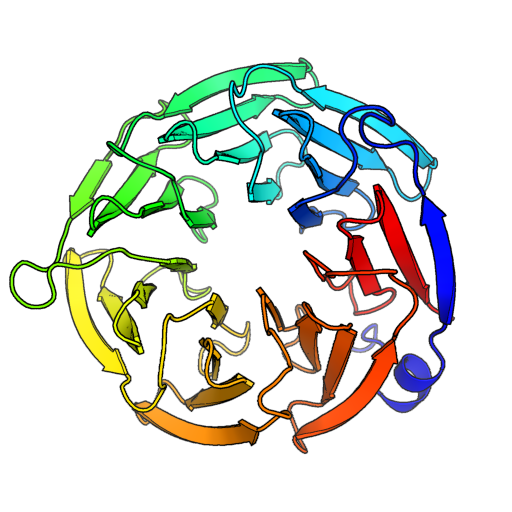68 16.962 1.00 38.66 372 SER A O 1
ATOM 1325 N N . GLN A 1 223 ? 19.666 -6.704 17.026 1.00 34.89 373 GLN A N 1
ATOM 1326 C CA . GLN A 1 223 ? 18.931 -6.851 15.768 1.00 37.10 373 GLN A CA 1
ATOM 1327 C C . GLN A 1 223 ? 19.601 -6.056 14.660 1.00 36.36 373 GLN A C 1
ATOM 1328 O O . GLN A 1 223 ? 20.195 -5.000 14.894 1.00 32.67 373 GLN A O 1
ATOM 1334 N N . ILE A 1 224 ? 19.511 -6.588 13.452 1.00 35.66 374 ILE A N 1
ATOM 1335 C CA . ILE A 1 224 ? 19.841 -5.835 12.288 1.00 36.78 374 ILE A CA 1
ATOM 1336 C C . ILE A 1 224 ? 18.540 -5.524 11.579 1.00 34.97 374 ILE A C 1
ATOM 1337 O O . ILE A 1 224 ? 17.880 -6.419 11.055 1.00 37.98 374 ILE A O 1
ATOM 1342 N N . LYS A 1 225 ? 18.185 -4.261 11.565 1.00 32.82 375 LYS A N 1
ATOM 1343 C CA . LYS A 1 225 ? 16.912 -3.824 10.995 1.00 34.71 375 LYS A CA 1
ATOM 1344 C C . LYS A 1 225 ? 17.135 -3.355 9.572 1.00 34.05 375 LYS A C 1
ATOM 1345 O O . LYS A 1 225 ? 18.008 -2.502 9.326 1.00 32.63 375 LYS A O 1
ATOM 1351 N N . ILE A 1 226 ? 16.354 -3.922 8.637 1.00 35.56 376 ILE A N 1
ATOM 1352 C CA . ILE A 1 226 ? 16.424 -3.532 7.226 1.00 35.29 376 ILE A CA 1
ATOM 1353 C C . ILE A 1 226 ? 15.231 -2.666 6.905 1.00 34.43 376 ILE A C 1
ATOM 1354 O O . ILE A 1 226 ? 14.095 -2.992 7.257 1.00 36.39 376 ILE A O 1
ATOM 1359 N N . TRP A 1 227 ? 15.499 -1.558 6.238 1.00 33.96 377 TRP A N 1
ATOM 1360 C CA . TRP A 1 227 ? 14.502 -0.552 5.941 1.00 36.60 377 TRP A CA 1
ATOM 1361 C C . TRP A 1 227 ? 14.412 -0.278 4.461 1.00 38.15 377 TRP A C 1
ATOM 1362 O O . TRP A 1 227 ? 15.421 -0.306 3.746 1.00 40.04 377 TRP A O 1
ATOM 1373 N N . ASP A 1 228 ? 13.203 0.034 4.034 1.00 41.15 378 ASP A N 1
ATOM 1374 C CA . ASP A 1 228 ? 12.900 0.487 2.695 1.00 42.83 378 ASP A CA 1
ATOM 1375 C C . ASP A 1 228 ? 12.865 2.008 2.789 1.00 41.34 378 ASP A C 1
ATOM 1376 O O . ASP A 1 228 ? 12.062 2.563 3.538 1.00 39.04 378 ASP A O 1
ATOM 1381 N N . LEU A 1 229 ? 13.740 2.681 2.044 1.00 39.13 379 LEU A N 1
ATOM 1382 C CA . LEU A 1 229 ? 13.873 4.144 2.180 1.00 41.10 379 LEU A CA 1
ATOM 1383 C C . LEU A 1 229 ? 12.639 4.885 1.688 1.00 42.29 379 LEU A C 1
ATOM 1384 O O . LEU A 1 229 ? 12.166 5.827 2.356 1.00 44.41 379 LEU A O 1
ATOM 1389 N N . LYS A 1 230 ? 12.133 4.485 0.521 1.00 43.14 380 LYS A N 1
ATOM 1390 C CA . LYS A 1 230 ? 10.968 5.144 -0.087 1.00 48.11 380 LYS A CA 1
ATOM 1391 C C . LYS A 1 230 ? 9.730 5.037 0.821 1.00 50.32 380 LYS A C 1
ATOM 1392 O O . LYS A 1 230 ? 9.090 6.034 1.126 1.00 53.17 380 LYS A O 1
ATOM 1394 N N . GLU A 1 231 ? 9.439 3.833 1.284 1.00 49.35 381 GLU A N 1
ATOM 1395 C CA . GLU A 1 231 ? 8.270 3.595 2.136 1.00 51.45 381 GLU A CA 1
ATOM 1396 C C . GLU A 1 231 ? 8.499 3.950 3.599 1.00 49.46 381 GLU A C 1
ATOM 1397 O O . GLU A 1 231 ? 7.551 3.928 4.390 1.00 46.67 381 GLU A O 1
ATOM 1403 N N . ARG A 1 232 ? 9.758 4.225 3.964 1.00 48.54 382 ARG A N 1
ATOM 1404 C CA . ARG A 1 232 ? 10.161 4.475 5.365 1.00 48.67 382 ARG A CA 1
ATOM 1405 C C . ARG A 1 232 ? 9.731 3.312 6.319 1.00 45.79 382 ARG A C 1
ATOM 1406 O O . ARG A 1 232 ? 9.394 3.540 7.457 1.00 48.92 382 ARG A O 1
ATOM 1410 N N . THR A 1 233 ? 9.779 2.076 5.842 1.00 45.17 383 THR A N 1
ATOM 1411 C CA . THR A 1 233 ? 9.249 0.936 6.587 1.00 43.86 383 THR A CA 1
ATOM 1412 C C . THR A 1 233 ? 10.346 -0.079 6.886 1.00 43.53 383 THR A C 1
ATOM 1413 O O . THR A 1 233 ? 11.367 -0.181 6.154 1.00 41.80 383 THR A O 1
ATOM 1417 N N . ASN A 1 234 ? 10.119 -0.833 7.954 1.00 41.52 384 ASN A N 1
ATOM 1418 C CA . ASN A 1 234 ? 11.048 -1.825 8.429 1.00 41.24 384 ASN A CA 1
ATOM 1419 C C . ASN A 1 234 ? 10.596 -3.112 7.808 1.00 41.75 384 ASN A C 1
ATOM 1420 O O . ASN A 1 234 ? 9.555 -3.645 8.168 1.00 42.89 384 ASN A O 1
ATOM 1425 N N . VAL A 1 235 ? 11.354 -3.587 6.829 1.00 41.39 385 VAL A N 1
ATOM 1426 C CA . VAL A 1 235 ? 10.886 -4.660 5.950 1.00 43.44 385 VAL A CA 1
ATOM 1427 C C . VAL A 1 235 ? 11.374 -6.027 6.364 1.00 43.27 385 VAL A C 1
ATOM 1428 O O . VAL A 1 235 ? 10.757 -7.019 6.001 1.00 44.64 385 VAL A O 1
ATOM 1432 N N . ALA A 1 236 ? 12.433 -6.083 7.145 1.00 40.56 386 ALA A N 1
ATOM 1433 C CA . ALA A 1 236 ? 12.968 -7.352 7.662 1.00 41.90 386 ALA A CA 1
ATOM 1434 C C . ALA A 1 236 ? 13.846 -7.071 8.891 1.00 40.16 386 ALA A C 1
ATOM 1435 O O . ALA A 1 236 ? 14.370 -5.972 9.052 1.00 37.86 386 ALA A O 1
ATOM 1437 N N . ASN A 1 237 ? 14.005 -8.072 9.739 1.00 40.82 387 ASN A N 1
ATOM 1438 C CA . ASN A 1 237 ? 14.915 -7.980 10.866 1.00 41.88 387 ASN A CA 1
ATOM 1439 C C . ASN A 1 237 ? 15.708 -9.253 10.944 1.00 42.09 387 ASN A C 1
ATOM 1440 O O . ASN A 1 237 ? 15.137 -10.343 10.891 1.00 43.40 387 ASN A O 1
ATOM 1445 N N . PHE A 1 238 ? 17.024 -9.122 11.035 1.00 40.28 388 PHE A N 1
ATOM 1446 C CA . PHE A 1 238 ? 17.900 -10.270 11.156 1.00 42.18 388 PHE A CA 1
ATOM 1447 C C . PHE A 1 238 ? 18.358 -10.472 12.606 1.00 41.62 388 PHE A C 1
ATOM 1448 O O . PHE A 1 238 ? 19.187 -9.706 13.108 1.00 43.36 388 PHE A O 1
ATOM 1456 N N . PRO A 1 239 ? 17.848 -11.521 13.264 1.00 43.81 389 PRO A N 1
ATOM 1457 C CA . PRO A 1 239 ? 18.239 -11.855 14.614 1.00 43.90 389 PRO A CA 1
ATOM 1458 C C . PRO A 1 239 ? 19.317 -12.907 14.604 1.00 44.30 389 PRO A C 1
ATOM 1459 O O . PRO A 1 239 ? 19.568 -13.528 13.554 1.00 43.77 389 PRO A O 1
ATOM 1463 N N . GLY A 1 240 ? 19.915 -13.154 15.765 1.00 42.85 390 GLY A N 1
ATOM 1464 C CA . GLY A 1 240 ? 20.837 -14.276 15.922 1.00 40.91 390 GLY A CA 1
ATOM 1465 C C . GLY A 1 240 ? 22.086 -13.882 16.647 1.00 39.53 390 GLY A C 1
ATOM 1466 O O . GLY A 1 240 ? 22.767 -14.720 17.250 1.00 40.27 390 GLY A O 1
ATOM 1467 N N . HIS A 1 241 ? 22.417 -12.600 16.549 1.00 38.09 391 HIS A N 1
ATOM 1468 C CA . HIS A 1 241 ? 23.487 -12.033 17.309 1.00 35.56 391 HIS A CA 1
ATOM 1469 C C . HIS A 1 241 ? 23.101 -11.955 18.780 1.00 37.64 391 HIS A C 1
ATOM 1470 O O . HIS A 1 241 ? 21.880 -11.972 19.149 1.00 37.32 391 HIS A O 1
ATOM 1477 N N . SER A 1 242 ? 24.143 -11.894 19.626 1.00 38.42 392 SER A N 1
ATOM 1478 C CA . SER A 1 242 ? 24.004 -11.514 21.043 1.00 43.06 392 SER A CA 1
ATOM 1479 C C . SER A 1 242 ? 24.784 -10.255 21.312 1.00 39.34 392 SER A C 1
ATOM 1480 O O . SER A 1 242 ? 25.842 -9.986 20.709 1.00 38.95 392 SER A O 1
ATOM 1483 N N . GLY A 1 243 ? 24.244 -9.444 22.184 1.00 39.27 393 GLY A N 1
ATOM 1484 C CA . GLY A 1 243 ? 24.814 -8.149 22.469 1.00 39.14 393 GLY A CA 1
ATOM 1485 C C . GLY A 1 243 ? 24.626 -7.113 21.359 1.00 37.12 393 GLY A C 1
ATOM 1486 O O . GLY A 1 243 ? 24.167 -7.436 20.263 1.00 39.75 393 GLY A O 1
ATOM 1487 N N . PRO A 1 244 ? 25.007 -5.863 21.635 1.00 35.86 394 PRO A N 1
ATOM 1488 C CA . PRO A 1 244 ? 24.899 -4.734 20.723 1.00 35.23 394 PRO A CA 1
ATOM 1489 C C . PRO A 1 244 ? 25.556 -4.983 19.356 1.00 33.90 394 PRO A C 1
ATOM 1490 O O . PRO A 1 244 ? 26.664 -5.484 19.298 1.00 33.78 394 PRO A O 1
ATOM 1494 N N . ILE A 1 245 ? 24.851 -4.651 18.271 1.00 31.94 395 ILE A N 1
ATOM 1495 C CA . ILE A 1 245 ? 25.473 -4.649 16.963 1.00 30.84 395 ILE A CA 1
ATOM 1496 C C . ILE A 1 245 ? 26.540 -3.593 16.981 1.00 31.24 395 ILE A C 1
ATOM 1497 O O . ILE A 1 245 ? 26.304 -2.484 17.500 1.00 29.52 395 ILE A O 1
ATOM 1502 N N . THR A 1 246 ? 27.720 -3.914 16.424 1.00 29.60 396 THR A N 1
ATOM 1503 C CA . THR A 1 246 ? 28.832 -2.939 16.382 1.00 28.54 396 THR A CA 1
ATOM 1504 C C . THR A 1 246 ? 29.096 -2.331 15.037 1.00 31.81 396 THR A C 1
ATOM 1505 O O . THR A 1 246 ? 29.551 -1.181 14.959 1.00 30.24 396 THR A O 1
ATOM 1509 N N . SER A 1 247 ? 28.836 -3.086 13.965 1.00 28.44 397 SER A N 1
ATOM 1510 C CA . SER A 1 247 ? 29.168 -2.653 12.613 1.00 29.06 397 SER A CA 1
ATOM 1511 C C . SER A 1 247 ? 28.410 -3.521 11.615 1.00 27.18 397 SER A C 1
ATOM 1512 O O . SER A 1 247 ? 28.160 -4.702 11.875 1.00 27.40 397 SER A O 1
ATOM 1515 N N . ILE A 1 248 ? 28.018 -2.910 10.508 1.00 27.14 398 ILE A N 1
ATOM 1516 C CA . ILE A 1 248 ? 27.442 -3.618 9.375 1.00 26.99 398 ILE A CA 1
ATOM 1517 C C . ILE A 1 248 ? 28.086 -3.108 8.106 1.00 26.90 398 ILE A C 1
ATOM 1518 O O . ILE A 1 248 ? 28.506 -1.953 8.062 1.00 26.33 398 ILE A O 1
ATOM 1523 N N . ALA A 1 249 ? 28.192 -3.973 7.096 1.00 26.61 399 ALA A N 1
ATOM 1524 C CA . ALA A 1 249 ? 28.736 -3.584 5.780 1.00 28.08 399 ALA A CA 1
ATOM 1525 C C . ALA A 1 249 ? 28.027 -4.313 4.650 1.00 29.68 399 ALA A C 1
ATOM 1526 O O . ALA A 1 249 ? 27.897 -5.537 4.671 1.00 30.07 399 ALA A O 1
ATOM 1528 N N . PHE A 1 250 ? 27.538 -3.555 3.648 1.00 28.70 400 PHE A N 1
ATOM 1529 C CA . PHE A 1 250 ? 26.961 -4.152 2.462 1.00 30.53 400 PHE A CA 1
ATOM 1530 C C . PHE A 1 250 ? 28.055 -4.314 1.388 1.00 32.15 400 PHE A C 1
ATOM 1531 O O . PHE A 1 250 ? 28.879 -3.414 1.171 1.00 31.80 400 PHE A O 1
ATOM 1539 N N . SER A 1 251 ? 28.050 -5.453 0.735 1.00 32.23 401 SER A N 1
ATOM 1540 C CA . SER A 1 251 ? 28.985 -5.701 -0.330 1.00 36.12 401 SER A CA 1
ATOM 1541 C C . SER A 1 251 ? 28.518 -5.005 -1.605 1.00 39.84 401 SER A C 1
ATOM 1542 O O . SER A 1 251 ? 27.290 -4.817 -1.837 1.00 39.54 401 SER A O 1
ATOM 1545 N N . GLU A 1 252 ? 29.483 -4.628 -2.432 1.00 39.41 402 GLU A N 1
ATOM 1546 C CA . GLU A 1 252 ? 29.172 -4.132 -3.778 1.00 47.44 402 GLU A CA 1
ATOM 1547 C C . GLU A 1 252 ? 28.513 -5.184 -4.674 1.00 48.40 402 GLU A C 1
ATOM 1548 O O . GLU A 1 252 ? 27.844 -4.817 -5.636 1.00 54.69 402 GLU A O 1
ATOM 1554 N N . ASN A 1 253 ? 28.632 -6.488 -4.351 1.00 47.92 403 ASN A N 1
ATOM 1555 C CA . ASN A 1 253 ? 27.869 -7.507 -5.103 1.00 49.77 403 ASN A CA 1
ATOM 1556 C C . ASN A 1 253 ? 26.362 -7.336 -4.945 1.00 49.31 403 ASN A C 1
ATOM 1557 O O . ASN A 1 253 ? 25.581 -7.947 -5.684 1.00 53.49 403 ASN A O 1
ATOM 1562 N N . GLY A 1 254 ? 25.949 -6.533 -3.967 1.00 43.62 404 GLY A N 1
ATOM 1563 C CA . GLY A 1 254 ? 24.551 -6.184 -3.798 1.00 43.83 404 GLY A CA 1
ATOM 1564 C C . GLY A 1 254 ? 23.714 -7.246 -3.092 1.00 43.12 404 GLY A C 1
ATOM 1565 O O . GLY A 1 254 ? 22.568 -6.992 -2.778 1.00 42.02 404 GLY A O 1
ATOM 1566 N N . TYR A 1 255 ? 24.268 -8.425 -2.833 1.00 40.94 405 TYR A N 1
ATOM 1567 C CA . TYR A 1 255 ? 23.509 -9.458 -2.134 1.00 45.74 405 TYR A CA 1
ATOM 1568 C C . TYR A 1 255 ? 24.119 -9.959 -0.823 1.00 43.69 405 TYR A C 1
ATOM 1569 O O . TYR A 1 255 ? 23.464 -10.713 -0.106 1.00 47.21 405 TYR A O 1
ATOM 1578 N N . TYR A 1 256 ? 25.344 -9.551 -0.492 1.00 43.99 406 TYR A N 1
ATOM 1579 C CA . TYR A 1 256 ? 25.925 -9.902 0.824 1.00 42.41 406 TYR A CA 1
ATOM 1580 C C . TYR A 1 256 ? 25.815 -8.716 1.826 1.00 39.81 406 TYR A C 1
ATOM 1581 O O . TYR A 1 256 ? 25.971 -7.534 1.463 1.00 38.96 406 TYR A O 1
ATOM 1590 N N . LEU A 1 257 ? 25.587 -9.079 3.094 1.00 36.95 407 LEU A N 1
ATOM 1591 C CA . LEU A 1 257 ? 25.660 -8.157 4.232 1.00 32.53 407 LEU A CA 1
ATOM 1592 C C . LEU A 1 257 ? 26.471 -8.859 5.305 1.00 33.99 407 LEU A C 1
ATOM 1593 O O . LEU A 1 257 ? 26.205 -10.014 5.618 1.00 34.14 407 LEU A O 1
ATOM 1598 N N . ALA A 1 258 ? 27.478 -8.170 5.832 1.00 30.58 408 ALA A N 1
ATOM 1599 C CA . ALA A 1 258 ? 28.254 -8.661 6.953 1.00 28.58 408 ALA A CA 1
ATOM 1600 C C . ALA A 1 258 ? 27.875 -7.851 8.163 1.00 28.43 408 ALA A C 1
ATOM 1601 O O . ALA A 1 258 ? 27.694 -6.616 8.065 1.00 27.59 408 ALA A O 1
ATOM 1603 N N . THR A 1 259 ? 27.649 -8.537 9.280 1.00 28.97 409 THR A N 1
ATOM 1604 C CA . THR A 1 259 ? 27.295 -7.859 10.532 1.00 28.93 409 THR A CA 1
ATOM 1605 C C . THR A 1 259 ? 28.200 -8.347 11.688 1.00 28.56 409 THR A C 1
ATOM 1606 O O . THR A 1 259 ? 28.699 -9.465 11.706 1.00 28.64 409 THR A O 1
ATOM 1610 N N . ALA A 1 260 ? 28.444 -7.463 12.630 1.00 27.78 410 ALA A N 1
ATOM 1611 C CA . ALA A 1 260 ? 29.212 -7.811 13.827 1.00 28.24 410 ALA A CA 1
ATOM 1612 C C . ALA A 1 260 ? 28.534 -7.262 15.076 1.00 29.98 410 ALA A C 1
ATOM 1613 O O . ALA A 1 260 ? 27.788 -6.270 15.001 1.00 30.68 410 ALA A O 1
ATOM 1615 N N . ALA A 1 261 ? 28.793 -7.921 16.205 1.00 30.37 411 ALA A N 1
ATOM 1616 C CA . ALA A 1 261 ? 28.215 -7.570 17.489 1.00 32.71 411 ALA A CA 1
ATOM 1617 C C . ALA A 1 261 ? 29.212 -7.896 18.601 1.00 34.67 411 ALA A C 1
ATOM 1618 O O . ALA A 1 261 ? 30.261 -8.497 18.325 1.00 32.33 411 ALA A O 1
ATOM 1620 N N . ASP A 1 262 ? 28.818 -7.578 19.852 1.00 34.52 412 ASP A N 1
ATOM 1621 C CA . ASP A 1 262 ? 29.594 -7.905 21.063 1.00 38.51 412 ASP A CA 1
ATOM 1622 C C . ASP A 1 262 ? 29.745 -9.387 21.310 1.00 38.83 412 ASP A C 1
ATOM 1623 O O . ASP A 1 262 ? 30.534 -9.791 22.174 1.00 43.59 412 ASP A O 1
ATOM 1628 N N . ASP A 1 263 ? 29.027 -10.218 20.558 1.00 36.83 413 ASP A N 1
ATOM 1629 C CA . ASP A 1 263 ? 29.229 -11.664 20.635 1.00 35.07 413 ASP A CA 1
ATOM 1630 C C . ASP A 1 263 ? 30.515 -12.165 19.946 1.00 31.75 413 ASP A C 1
ATOM 1631 O O . ASP A 1 263 ? 30.735 -13.373 19.847 1.00 28.49 413 ASP A O 1
ATOM 1636 N N . SER A 1 264 ? 31.332 -11.231 19.456 1.00 29.98 414 SER A N 1
ATOM 1637 C CA . SER A 1 264 ? 32.630 -11.519 18.876 1.00 31.40 414 SER A CA 1
ATOM 1638 C C . SER A 1 264 ? 32.525 -12.361 17.570 1.00 32.45 414 SER A C 1
ATOM 1639 O O . SER A 1 264 ? 33.449 -13.099 17.209 1.00 33.41 414 SER A O 1
ATOM 1642 N N . SER A 1 265 ? 31.395 -12.210 16.874 1.00 31.81 415 SER A N 1
ATOM 1643 C CA . SER A 1 265 ? 31.148 -12.906 15.626 1.00 32.16 415 SER A CA 1
ATOM 1644 C C . SER A 1 265 ? 30.910 -11.906 14.489 1.00 29.82 415 SER A C 1
ATOM 1645 O O . SER A 1 265 ? 30.474 -10.793 14.682 1.00 28.31 415 SER A O 1
ATOM 1648 N N . VAL A 1 266 ? 31.222 -12.361 13.303 1.00 29.23 416 VAL A N 1
ATOM 1649 C CA . VAL A 1 266 ? 30.834 -11.714 12.106 1.00 28.09 416 VAL A CA 1
ATOM 1650 C C . VAL A 1 266 ? 29.912 -12.647 11.403 1.00 29.92 416 VAL A C 1
ATOM 1651 O O . VAL A 1 266 ? 30.279 -13.772 11.104 1.00 32.17 416 VAL A O 1
ATOM 1655 N N . LYS A 1 267 ? 28.704 -12.183 11.125 1.00 30.09 417 LYS A N 1
ATOM 1656 C CA . LYS A 1 267 ? 27.736 -12.988 10.435 1.00 32.19 417 LYS A CA 1
ATOM 1657 C C . LYS A 1 267 ? 27.520 -12.487 9.037 1.00 31.11 417 LYS A C 1
ATOM 1658 O O . LYS A 1 267 ? 27.455 -11.264 8.811 1.00 29.05 417 LYS A O 1
ATOM 1664 N N . LEU A 1 268 ? 27.409 -13.448 8.116 1.00 32.81 418 LEU A N 1
ATOM 1665 C CA . LEU A 1 268 ? 27.199 -13.179 6.727 1.00 35.26 418 LEU A CA 1
ATOM 1666 C C . LEU A 1 268 ? 25.775 -13.558 6.298 1.00 35.31 418 LEU A C 1
ATOM 1667 O O . LEU A 1 268 ? 25.285 -14.649 6.586 1.00 34.83 418 LEU A O 1
ATOM 1672 N N . TRP A 1 269 ? 25.131 -12.609 5.628 1.00 34.61 419 TRP A N 1
ATOM 1673 C CA . TRP A 1 269 ? 23.764 -12.717 5.240 1.00 37.53 419 TRP A CA 1
ATOM 1674 C C . TRP A 1 269 ? 23.677 -12.626 3.708 1.00 40.33 419 TRP A C 1
ATOM 1675 O O . TRP A 1 269 ? 24.322 -11.782 3.072 1.00 37.96 419 TRP A O 1
ATOM 1686 N N . ASP A 1 270 ? 22.901 -13.525 3.144 1.00 40.24 420 ASP A N 1
ATOM 1687 C CA . ASP A 1 270 ? 22.479 -13.437 1.768 1.00 42.90 420 ASP A CA 1
ATOM 1688 C C . ASP A 1 270 ? 21.114 -12.758 1.741 1.00 40.85 420 ASP A C 1
ATOM 1689 O O . ASP A 1 270 ? 20.129 -13.270 2.261 1.00 42.28 420 ASP A O 1
ATOM 1694 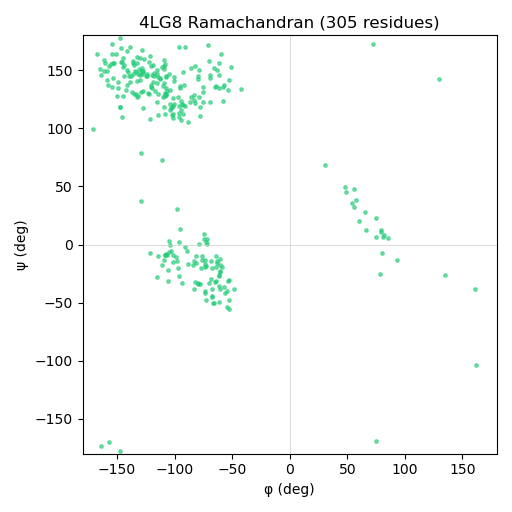N N . LEU A 1 271 ? 21.067 -11.592 1.131 1.00 40.76 421 LEU A N 1
ATOM 1695 C CA . LEU A 1 271 ? 19.848 -10.790 1.111 1.00 42.10 421 LEU A CA 1
ATOM 1696 C C . LEU A 1 271 ? 18.774 -11.352 0.183 1.00 46.88 421 LEU A C 1
ATOM 1697 O O . LEU A 1 271 ? 17.633 -10.933 0.244 1.00 47.85 421 LEU A O 1
ATOM 1702 N N . ARG A 1 272 ? 19.136 -12.291 -0.674 1.00 50.19 422 ARG A N 1
ATOM 1703 C CA . ARG A 1 272 ? 18.156 -12.899 -1.576 1.00 55.00 422 ARG A CA 1
ATOM 1704 C C . ARG A 1 272 ? 17.351 -13.963 -0.826 1.00 55.63 422 ARG A C 1
ATOM 1705 O O . ARG A 1 272 ? 16.166 -14.184 -1.109 1.00 57.28 422 ARG A O 1
ATOM 1713 N N . LYS A 1 273 ? 18.007 -14.636 0.111 1.00 51.69 423 LYS A N 1
ATOM 1714 C CA . LYS A 1 273 ? 17.382 -15.673 0.899 1.00 55.12 423 LYS A CA 1
ATOM 1715 C C . LYS A 1 273 ? 16.992 -15.186 2.281 1.00 55.28 423 LYS A C 1
ATOM 1716 O O . LYS A 1 273 ? 16.223 -15.856 2.974 1.00 54.45 423 LYS A O 1
ATOM 1722 N N . LEU A 1 274 ? 17.538 -14.037 2.692 1.00 53.38 424 LEU A N 1
ATOM 1723 C CA . LEU A 1 274 ? 17.380 -13.540 4.054 1.00 53.17 424 LEU A CA 1
ATOM 1724 C C . LEU A 1 274 ? 17.858 -14.595 5.056 1.00 53.09 424 LEU A C 1
ATOM 1725 O O . LEU A 1 274 ? 17.156 -14.920 6.008 1.00 55.94 424 LEU A O 1
ATOM 1730 N N . LYS A 1 275 ? 19.041 -15.152 4.819 1.00 51.50 425 LYS A N 1
ATOM 1731 C CA . LYS A 1 275 ? 19.579 -16.161 5.714 1.00 50.31 425 LYS A CA 1
ATOM 1732 C C . LYS A 1 275 ? 21.042 -15.893 6.066 1.00 48.43 425 LYS A C 1
ATOM 1733 O O . LYS A 1 275 ? 21.822 -15.333 5.275 1.00 43.77 425 LYS A O 1
ATOM 1736 N N . ASN A 1 276 ? 21.394 -16.292 7.276 1.00 46.69 426 ASN A N 1
ATOM 1737 C CA . ASN A 1 276 ? 22.739 -16.188 7.769 1.00 44.50 426 ASN A CA 1
ATOM 1738 C C . ASN A 1 276 ? 23.445 -17.465 7.360 1.00 44.00 426 ASN A C 1
ATOM 1739 O O . ASN A 1 276 ? 23.231 -18.505 7.968 1.00 47.27 426 ASN A O 1
ATOM 1744 N N . PHE A 1 277 ? 24.303 -17.387 6.355 1.00 41.79 427 PHE A N 1
ATOM 1745 C CA . PHE A 1 277 ? 24.867 -18.614 5.750 1.00 44.61 427 PHE A CA 1
ATOM 1746 C C . PHE A 1 277 ? 26.246 -18.971 6.265 1.00 43.92 427 PHE A C 1
ATOM 1747 O O . PHE A 1 277 ? 26.701 -20.076 6.077 1.00 41.82 427 PHE A O 1
ATOM 1755 N N . LYS A 1 278 ? 26.897 -18.032 6.936 1.00 39.43 428 LYS A N 1
ATOM 1756 C CA . LYS A 1 278 ? 28.210 -18.253 7.465 1.00 40.73 428 LYS A CA 1
ATOM 1757 C C . LYS A 1 278 ? 28.402 -17.330 8.658 1.00 37.18 428 LYS A C 1
ATOM 1758 O O . LYS A 1 278 ? 27.937 -16.212 8.635 1.00 37.07 428 LYS A O 1
ATOM 1764 N N . THR A 1 279 ? 29.092 -17.810 9.681 1.00 35.76 429 THR A N 1
ATOM 1765 C CA . THR A 1 279 ? 29.440 -17.006 10.832 1.00 34.71 429 THR A CA 1
ATOM 1766 C C . THR A 1 279 ? 30.898 -17.225 11.143 1.00 34.57 429 THR A C 1
ATOM 1767 O O . THR A 1 279 ? 31.317 -18.374 11.275 1.00 36.10 429 THR A O 1
ATOM 1771 N N . LEU A 1 280 ? 31.669 -16.145 11.237 1.00 32.91 430 LEU A N 1
ATOM 1772 C CA . LEU A 1 280 ? 33.061 -16.233 11.657 1.00 35.19 430 LEU A CA 1
ATOM 1773 C C . LEU A 1 280 ? 33.050 -15.939 13.142 1.00 33.84 430 LEU A C 1
ATOM 1774 O O . LEU A 1 280 ? 32.695 -14.831 13.551 1.00 35.89 430 LEU A O 1
ATOM 1779 N N . GLN A 1 281 ? 33.382 -16.924 13.944 1.00 34.06 431 GLN A N 1
ATOM 1780 C CA . GLN A 1 281 ? 33.324 -16.749 15.408 1.00 37.05 431 GLN A CA 1
ATOM 1781 C C . GLN A 1 281 ? 34.730 -16.513 15.905 1.00 35.59 431 GLN A C 1
ATOM 1782 O O . GLN A 1 281 ? 35.554 -17.409 15.844 1.00 34.42 431 GLN A O 1
ATOM 1788 N N . LEU A 1 282 ? 34.986 -15.315 16.390 1.00 37.79 432 LEU A N 1
ATOM 1789 C CA . LEU A 1 282 ? 36.257 -15.017 17.074 1.00 38.56 432 LEU A CA 1
ATOM 1790 C C . LEU A 1 282 ? 36.109 -15.278 18.578 1.00 38.21 432 LEU A C 1
ATOM 1791 O O . LEU A 1 282 ? 34.992 -15.537 19.068 1.00 37.65 432 LEU A O 1
ATOM 1796 N N . ASP A 1 283 ? 37.228 -15.255 19.307 1.00 36.19 433 ASP A N 1
ATOM 1797 C CA . ASP A 1 283 ? 37.200 -15.429 20.749 1.00 36.74 433 ASP A CA 1
ATOM 1798 C C . ASP A 1 283 ? 36.396 -14.335 21.440 1.00 34.70 433 ASP A C 1
ATOM 1799 O O . ASP A 1 283 ? 36.204 -13.245 20.907 1.00 34.98 433 ASP A O 1
ATOM 1804 N N . ASN A 1 284 ? 35.900 -14.649 22.628 1.00 33.66 434 ASN A N 1
ATOM 1805 C CA . ASN A 1 284 ? 34.868 -13.814 23.279 1.00 33.59 434 ASN A CA 1
ATOM 1806 C C . ASN A 1 284 ? 35.430 -12.525 23.815 1.00 33.62 434 ASN A C 1
ATOM 1807 O O . ASN A 1 284 ? 34.687 -11.544 24.076 1.00 35.97 434 ASN A O 1
ATOM 1812 N N . ASN A 1 285 ? 36.749 -12.484 23.938 1.00 34.06 435 ASN A N 1
ATOM 1813 C CA . ASN A 1 285 ? 37.466 -11.194 24.212 1.00 34.68 435 ASN A CA 1
ATOM 1814 C C . ASN A 1 285 ? 37.565 -10.228 23.037 1.00 30.54 435 ASN A C 1
ATOM 1815 O O . ASN A 1 285 ? 37.789 -9.026 23.213 1.00 30.78 435 ASN A O 1
ATOM 1820 N N . PHE A 1 286 ? 37.394 -10.730 21.832 1.00 31.79 436 PHE A N 1
ATOM 1821 C CA . PHE A 1 286 ? 37.629 -9.923 20.626 1.00 29.75 436 PHE A CA 1
ATOM 1822 C C . PHE A 1 286 ? 36.494 -8.942 20.389 1.00 32.13 436 PHE A C 1
ATOM 1823 O O . PHE A 1 286 ? 35.345 -9.308 20.454 1.00 33.36 436 PHE A O 1
ATOM 1831 N N . GLU A 1 287 ? 36.846 -7.688 20.146 1.00 29.65 437 GLU A N 1
ATOM 1832 C CA . GLU A 1 287 ? 35.917 -6.633 19.788 1.00 30.44 437 GLU A CA 1
ATOM 1833 C C . GLU A 1 287 ? 35.995 -6.344 18.286 1.00 28.45 437 GLU A C 1
ATOM 1834 O O . GLU A 1 287 ? 37.041 -5.962 17.764 1.00 25.98 437 GLU A O 1
ATOM 1840 N N . VAL A 1 288 ? 34.888 -6.559 17.589 1.00 30.21 438 VAL A N 1
ATOM 1841 C CA . VAL A 1 288 ? 34.782 -6.200 16.150 1.00 29.18 438 VAL A CA 1
ATOM 1842 C C . VAL A 1 288 ? 34.113 -4.833 16.076 1.00 35.33 438 VAL A C 1
ATOM 1843 O O . VAL A 1 288 ? 32.947 -4.678 16.440 1.00 36.52 438 VAL A O 1
ATOM 1847 N N . LYS A 1 289 ? 34.869 -3.837 15.695 1.00 32.48 439 LYS A N 1
ATOM 1848 C CA . LYS A 1 289 ? 34.399 -2.434 15.747 1.00 40.52 439 LYS A CA 1
ATOM 1849 C C . LYS A 1 289 ? 34.061 -1.867 14.369 1.00 38.29 439 LYS A C 1
ATOM 1850 O O . LYS A 1 289 ? 33.271 -0.876 14.263 1.00 33.73 439 LYS A O 1
ATOM 1853 N N . SER A 1 290 ? 34.630 -2.477 13.317 1.00 32.68 440 SER A N 1
ATOM 1854 C CA . SER A 1 290 ? 34.546 -1.921 11.959 1.00 31.18 440 SER A CA 1
ATOM 1855 C C . SER A 1 290 ? 34.561 -3.108 10.972 1.00 31.38 440 SER A C 1
ATOM 1856 O O . SER A 1 290 ? 35.335 -4.059 11.179 1.00 34.97 440 SER A O 1
ATOM 1859 N N . LEU A 1 291 ? 33.677 -3.086 9.988 1.00 25.78 441 LEU A N 1
ATOM 1860 C CA . LEU A 1 291 ? 33.629 -4.075 8.905 1.00 24.24 441 LEU A CA 1
ATOM 1861 C C . LEU A 1 291 ? 33.569 -3.297 7.587 1.00 26.07 441 LEU A C 1
ATOM 1862 O O . LEU A 1 291 ? 32.858 -2.259 7.477 1.00 22.48 441 LEU A O 1
ATOM 1867 N N . ILE A 1 292 ? 34.260 -3.798 6.589 1.00 24.66 442 ILE A N 1
ATOM 1868 C CA . ILE A 1 292 ? 34.166 -3.259 5.243 1.00 26.56 442 ILE A CA 1
ATOM 1869 C C . ILE A 1 292 ? 34.603 -4.292 4.175 1.00 27.13 442 ILE A C 1
ATOM 1870 O O . ILE A 1 292 ? 35.610 -4.961 4.341 1.00 29.04 442 ILE A O 1
ATOM 1875 N N . PHE A 1 293 ? 33.853 -4.371 3.090 1.00 28.40 443 PHE A N 1
ATOM 1876 C CA . PHE A 1 293 ? 34.253 -5.174 1.927 1.00 27.63 443 PHE A CA 1
ATOM 1877 C C . PHE A 1 293 ? 35.143 -4.283 1.068 1.00 27.70 443 PHE A C 1
ATOM 1878 O O . PHE A 1 293 ? 34.969 -3.060 1.072 1.00 32.90 443 PHE A O 1
ATOM 1886 N N . ASP A 1 294 ? 36.069 -4.853 0.317 1.00 27.03 444 ASP A N 1
ATOM 1887 C CA . ASP A 1 294 ? 36.766 -4.053 -0.694 1.00 27.91 444 ASP A CA 1
ATOM 1888 C C . ASP A 1 294 ? 35.762 -3.768 -1.809 1.00 31.27 444 ASP A C 1
ATOM 1889 O O . ASP A 1 294 ? 34.648 -4.333 -1.836 1.00 30.51 444 ASP A O 1
ATOM 1894 N N . GLN A 1 295 ? 36.181 -2.906 -2.729 1.00 31.52 445 GLN A N 1
ATOM 1895 C CA . GLN A 1 295 ? 35.302 -2.360 -3.757 1.00 35.81 445 GLN A CA 1
ATOM 1896 C C . GLN A 1 295 ? 34.792 -3.443 -4.696 1.00 34.94 445 GLN A C 1
ATOM 1897 O O . GLN A 1 295 ? 33.690 -3.336 -5.208 1.00 38.58 445 GLN A O 1
ATOM 1903 N N . SER A 1 296 ? 35.601 -4.494 -4.922 1.00 34.59 446 SER A N 1
ATOM 1904 C CA . SER A 1 296 ? 35.238 -5.612 -5.806 1.00 34.83 446 SER A CA 1
ATOM 1905 C C . SER A 1 296 ? 34.360 -6.691 -5.149 1.00 34.81 446 SER A C 1
ATOM 1906 O O . SER A 1 296 ? 33.834 -7.567 -5.837 1.00 34.11 446 SER A O 1
ATOM 1909 N N . GLY A 1 297 ? 34.266 -6.656 -3.828 1.00 33.89 447 GLY A N 1
ATOM 1910 C CA . GLY A 1 297 ? 33.581 -7.717 -3.044 1.00 34.99 447 GLY A CA 1
ATOM 1911 C C . GLY A 1 297 ? 34.410 -8.977 -2.835 1.00 35.94 447 GLY A C 1
ATOM 1912 O O . GLY A 1 297 ? 33.898 -9.996 -2.389 1.00 38.20 447 GLY A O 1
ATOM 1913 N N . THR A 1 298 ? 35.699 -8.908 -3.136 1.00 34.43 448 THR A N 1
ATOM 1914 C CA . THR A 1 298 ? 36.566 -10.087 -3.094 1.00 34.94 448 THR A CA 1
ATOM 1915 C C . THR A 1 298 ? 37.002 -10.405 -1.654 1.00 30.70 448 THR A C 1
ATOM 1916 O O . THR A 1 298 ? 37.162 -11.578 -1.296 1.00 33.26 448 THR A O 1
ATOM 1920 N N . TYR A 1 299 ? 37.161 -9.348 -0.864 1.00 31.25 449 TYR A N 1
ATOM 1921 C CA . TYR A 1 299 ? 37.689 -9.377 0.470 1.00 30.16 449 TYR A CA 1
ATOM 1922 C C . TYR A 1 299 ? 36.762 -8.681 1.469 1.00 28.17 449 TYR A C 1
ATOM 1923 O O . TYR A 1 299 ? 36.069 -7.669 1.149 1.00 30.33 449 TYR A O 1
ATOM 1932 N N . LEU A 1 300 ? 36.790 -9.186 2.683 1.00 27.57 450 LEU A N 1
ATOM 1933 C CA . LEU A 1 300 ? 36.141 -8.519 3.831 1.00 26.55 450 LEU A CA 1
ATOM 1934 C C . LEU A 1 300 ? 37.166 -8.265 4.887 1.00 26.95 450 LEU A C 1
ATOM 1935 O O . LEU A 1 300 ? 37.875 -9.187 5.286 1.00 27.05 450 LEU A O 1
ATOM 1940 N N . ALA A 1 301 ? 37.217 -7.024 5.364 1.00 24.70 451 ALA A N 1
ATOM 1941 C CA . ALA A 1 301 ? 38.146 -6.647 6.416 1.00 26.02 451 ALA A CA 1
ATOM 1942 C C . ALA A 1 301 ? 37.353 -6.441 7.668 1.00 27.29 451 ALA A C 1
ATOM 1943 O O . ALA A 1 301 ? 36.234 -5.940 7.628 1.00 26.10 451 ALA A O 1
ATOM 1945 N N . LEU A 1 302 ? 37.957 -6.800 8.777 1.00 25.97 452 LEU A N 1
ATOM 1946 C CA . LEU A 1 302 ? 37.445 -6.413 10.082 1.00 25.62 452 LEU A CA 1
ATOM 1947 C C . LEU A 1 302 ? 38.563 -5.754 10.913 1.00 23.77 4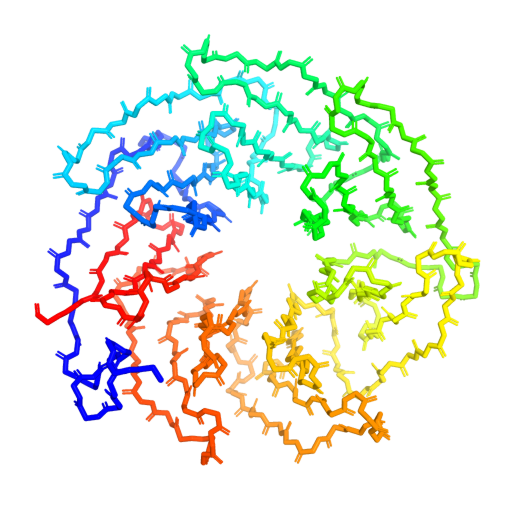52 LEU A C 1
ATOM 1948 O O . LEU A 1 302 ? 39.757 -6.001 10.709 1.00 24.96 452 LEU A O 1
ATOM 1953 N N . GLY A 1 303 ? 38.150 -4.883 11.803 1.00 23.29 453 GLY A N 1
ATOM 1954 C CA . GLY A 1 303 ? 39.040 -4.222 12.727 1.00 24.19 453 GLY A CA 1
ATOM 1955 C C . GLY A 1 303 ? 38.393 -3.989 14.070 1.00 28.76 453 GLY A C 1
ATOM 1956 O O . GLY A 1 303 ? 37.192 -3.852 14.174 1.00 36.03 453 GLY A O 1
ATOM 1957 N N . GLY A 1 304 ? 39.220 -3.927 15.087 1.00 28.52 454 GLY A N 1
ATOM 1958 C CA . GLY A 1 304 ? 38.828 -3.702 16.481 1.00 26.95 454 GLY A CA 1
ATOM 1959 C C . GLY A 1 304 ? 40.004 -4.164 17.319 1.00 25.02 454 GLY A C 1
ATOM 1960 O O . GLY A 1 304 ? 41.044 -3.481 17.357 1.00 23.99 454 GLY A O 1
ATOM 1961 N N . THR A 1 305 ? 39.896 -5.355 17.943 1.00 25.15 455 THR A N 1
ATOM 1962 C CA . THR A 1 305 ? 41.026 -5.911 18.696 1.00 25.14 455 THR A CA 1
ATOM 1963 C C . THR A 1 305 ? 42.277 -5.997 17.814 1.00 25.65 455 THR A C 1
ATOM 1964 O O . THR A 1 305 ? 43.362 -5.705 18.275 1.00 24.68 455 THR A O 1
ATOM 1968 N N . ASP A 1 306 ? 42.106 -6.390 16.550 1.00 25.00 456 ASP A N 1
ATOM 1969 C CA . ASP A 1 306 ? 43.165 -6.212 15.543 1.00 24.40 456 ASP A CA 1
ATOM 1970 C C . ASP A 1 306 ? 42.559 -6.202 14.132 1.00 25.10 456 ASP A C 1
ATOM 1971 O O . ASP A 1 306 ? 41.337 -6.132 13.993 1.00 25.31 456 ASP A O 1
ATOM 1976 N N . VAL A 1 307 ? 43.399 -6.254 13.093 1.00 22.77 457 VAL A N 1
ATOM 1977 C CA . VAL A 1 307 ? 42.932 -6.196 11.741 1.00 25.30 457 VAL A CA 1
ATOM 1978 C C . VAL A 1 307 ? 43.052 -7.573 11.097 1.00 24.40 457 VAL A C 1
ATOM 1979 O O . VAL A 1 307 ? 44.128 -8.196 11.134 1.00 23.11 457 VAL A O 1
ATOM 1983 N N . GLN A 1 308 ? 41.956 -8.017 10.484 1.00 24.55 458 GLN A N 1
ATOM 1984 C CA . GLN A 1 308 ? 41.927 -9.242 9.734 1.00 23.37 458 GLN A CA 1
ATOM 1985 C C . GLN A 1 308 ? 41.149 -9.093 8.439 1.00 25.18 458 GLN A C 1
ATOM 1986 O O . GLN A 1 308 ? 40.123 -8.388 8.374 1.00 26.13 458 GLN A O 1
ATOM 1992 N N . ILE A 1 309 ? 41.628 -9.808 7.417 1.00 26.57 459 ILE A N 1
ATOM 1993 C CA . ILE A 1 309 ? 41.071 -9.765 6.086 1.00 27.16 459 ILE A CA 1
ATOM 1994 C C . ILE A 1 309 ? 40.834 -11.202 5.658 1.00 26.90 459 ILE A C 1
ATOM 1995 O O . ILE A 1 309 ? 41.758 -12.072 5.760 1.00 26.18 459 ILE A O 1
ATOM 2000 N N . TYR A 1 310 ? 39.629 -11.429 5.152 1.00 25.72 460 TYR A N 1
ATOM 2001 C CA . TYR A 1 310 ? 39.175 -12.724 4.702 1.00 27.56 460 TYR A CA 1
ATOM 2002 C C . TYR A 1 310 ? 38.856 -12.651 3.198 1.00 28.29 460 TYR A C 1
ATOM 2003 O O . TYR A 1 310 ? 38.389 -11.602 2.661 1.00 26.91 460 TYR A O 1
ATOM 2012 N N . ILE A 1 311 ? 39.087 -13.775 2.538 1.00 28.23 461 ILE A N 1
ATOM 2013 C CA . ILE A 1 311 ? 38.643 -13.962 1.175 1.00 33.04 461 ILE A CA 1
ATOM 2014 C C . ILE A 1 311 ? 37.192 -14.394 1.226 1.00 31.02 461 ILE A C 1
ATOM 2015 O O . ILE A 1 311 ? 36.885 -15.414 1.802 1.00 34.51 461 ILE A O 1
ATOM 2022 N N . CYS A 1 312 ? 36.318 -13.667 0.547 1.00 33.10 462 CYS A N 1
ATOM 2023 C CA . CYS A 1 312 ? 34.881 -13.960 0.612 1.00 38.40 462 CYS A CA 1
ATOM 2024 C C . CYS A 1 312 ? 34.505 -15.258 -0.053 1.00 40.84 462 CYS A C 1
ATOM 2025 O O . CYS A 1 312 ? 33.563 -15.924 0.387 1.00 44.11 462 CYS A O 1
ATOM 2028 N N . LYS A 1 313 ? 35.261 -15.670 -1.073 1.00 43.99 463 LYS A N 1
ATOM 2029 C CA . LYS A 1 313 ? 34.898 -16.862 -1.837 1.00 46.00 463 LYS A CA 1
ATOM 2030 C C . LYS A 1 313 ? 34.982 -18.142 -0.981 1.00 45.50 463 LYS A C 1
ATOM 2031 O O . LYS A 1 313 ? 34.035 -18.936 -0.950 1.00 47.17 463 LYS A O 1
ATOM 2036 N N . GLN A 1 314 ? 36.115 -18.336 -0.298 1.00 42.99 464 GLN A N 1
ATOM 2037 C CA . GLN A 1 314 ? 36.320 -19.487 0.581 1.00 44.01 464 GLN A CA 1
ATOM 2038 C C . GLN A 1 314 ? 36.208 -19.163 2.101 1.00 40.84 464 GLN A C 1
ATOM 2039 O O . GLN A 1 314 ? 36.381 -20.050 2.934 1.00 39.44 464 GLN A O 1
ATOM 2045 N N . TRP A 1 315 ? 35.955 -17.912 2.456 1.00 41.44 465 TRP A N 1
ATOM 2046 C CA . TRP A 1 315 ? 36.008 -17.455 3.884 1.00 41.40 465 TRP A CA 1
ATOM 2047 C C . TRP A 1 315 ? 37.265 -17.879 4.626 1.00 41.04 465 TRP A C 1
ATOM 2048 O O . TRP A 1 315 ? 37.205 -18.300 5.756 1.00 47.81 465 TRP A O 1
ATOM 2059 N N . THR A 1 316 ? 38.399 -17.697 3.961 1.00 37.09 466 THR A N 1
ATOM 2060 C CA . THR A 1 316 ? 39.756 -18.031 4.419 1.00 36.48 466 THR A CA 1
ATOM 2061 C C . THR A 1 316 ? 40.418 -16.702 4.920 1.00 34.35 466 THR A C 1
ATOM 2062 O O . THR A 1 316 ? 40.204 -15.651 4.312 1.00 31.18 466 THR A O 1
ATOM 2066 N N . GLU A 1 317 ? 41.184 -16.750 6.008 1.00 31.12 467 GLU A N 1
ATOM 2067 C CA . GLU A 1 317 ? 41.895 -15.580 6.490 1.00 30.84 467 GLU A CA 1
ATOM 2068 C C . GLU A 1 317 ? 43.129 -15.400 5.629 1.00 31.04 467 GLU A C 1
ATOM 2069 O O . GLU A 1 317 ? 43.898 -16.303 5.508 1.00 33.59 467 GLU A O 1
ATOM 2075 N N . ILE A 1 318 ? 43.302 -14.213 5.073 1.00 27.43 468 ILE A N 1
ATOM 2076 C CA . ILE A 1 318 ? 44.386 -13.941 4.126 1.00 27.41 468 ILE A CA 1
ATOM 2077 C C . ILE A 1 318 ? 45.389 -12.941 4.637 1.00 25.75 468 ILE A C 1
ATOM 2078 O O . ILE A 1 318 ? 46.546 -12.987 4.258 1.00 26.74 468 ILE A O 1
ATOM 2083 N N . LEU A 1 319 ? 44.979 -12.027 5.519 1.00 26.41 469 LEU A N 1
ATOM 2084 C CA . LEU A 1 319 ? 45.913 -11.151 6.174 1.00 25.70 469 LEU A CA 1
ATOM 2085 C C . LEU A 1 319 ? 45.493 -10.961 7.599 1.00 25.87 469 LEU A C 1
ATOM 2086 O O . LEU A 1 319 ? 44.310 -10.924 7.906 1.00 24.80 469 LEU A O 1
ATOM 2091 N N . HIS A 1 320 ? 46.476 -10.742 8.454 1.00 26.03 470 HIS A N 1
ATOM 2092 C CA . HIS A 1 320 ? 46.226 -10.475 9.898 1.00 25.32 470 HIS A CA 1
ATOM 2093 C C . HIS A 1 320 ? 47.332 -9.514 10.335 1.00 24.87 470 HIS A C 1
ATOM 2094 O O . HIS A 1 320 ? 48.520 -9.856 10.258 1.00 26.04 470 HIS A O 1
ATOM 2101 N N . PHE A 1 321 ? 46.937 -8.325 10.771 1.00 25.18 471 PHE A N 1
ATOM 2102 C CA . PHE A 1 321 ? 47.879 -7.362 11.325 1.00 24.21 471 PHE A CA 1
ATOM 2103 C C . PHE A 1 321 ? 47.598 -7.096 12.776 1.00 26.20 471 PHE A C 1
ATOM 2104 O O . PHE A 1 321 ? 46.446 -6.936 13.168 1.00 24.30 471 PHE A O 1
ATOM 2112 N N . THR A 1 322 ? 48.665 -6.996 13.556 1.00 25.06 472 THR A N 1
ATOM 2113 C CA . THR A 1 322 ? 48.554 -6.626 14.985 1.00 23.81 472 THR A CA 1
ATOM 2114 C C . THR A 1 322 ? 49.508 -5.485 15.352 1.00 25.27 472 THR A C 1
ATOM 2115 O O . THR A 1 322 ? 50.118 -5.482 16.460 1.00 25.27 472 THR A O 1
ATOM 2119 N N . GLU A 1 323 ? 49.674 -4.547 14.431 1.00 24.55 473 GLU A N 1
ATOM 2120 C CA . GLU A 1 323 ? 50.610 -3.437 14.643 1.00 25.54 473 GLU A CA 1
ATOM 2121 C C . GLU A 1 323 ? 50.123 -2.392 15.654 1.00 25.41 473 GLU A C 1
ATOM 2122 O O . GLU A 1 323 ? 50.901 -1.843 16.406 1.00 25.05 473 GLU A O 1
ATOM 2128 N N . HIS A 1 324 ? 48.846 -2.069 15.623 1.00 25.82 474 HIS A N 1
ATOM 2129 C CA . HIS A 1 324 ? 48.309 -1.121 16.578 1.00 25.21 474 HIS A CA 1
ATOM 2130 C C . HIS A 1 324 ? 48.465 -1.632 18.012 1.00 26.75 474 HIS A C 1
ATOM 2131 O O . HIS A 1 324 ? 48.397 -2.829 18.304 1.00 26.14 474 HIS A O 1
ATOM 2138 N N . SER A 1 325 ? 48.679 -0.679 18.891 1.00 28.78 475 SER A N 1
ATOM 2139 C CA . SER A 1 325 ? 48.646 -0.907 20.299 1.00 28.90 475 SER A CA 1
ATOM 2140 C C . SER A 1 325 ? 47.295 -0.429 20.815 1.00 28.49 475 SER A C 1
ATOM 2141 O O . SER A 1 325 ? 46.927 0.742 20.654 1.00 24.90 475 SER A O 1
ATOM 2144 N N . GLY A 1 326 ? 46.527 -1.332 21.420 1.00 30.05 476 GLY A N 1
ATOM 2145 C CA . GLY A 1 326 ? 45.134 -1.013 21.776 1.00 28.79 476 GLY A CA 1
ATOM 2146 C C . GLY A 1 326 ? 44.245 -1.026 20.537 1.00 25.39 476 GLY A C 1
ATOM 2147 O O . GLY A 1 326 ? 44.650 -1.480 19.433 1.00 24.03 476 GLY A O 1
ATOM 2148 N N . LEU A 1 327 ? 43.027 -0.530 20.688 1.00 25.51 477 LEU A N 1
ATOM 2149 C CA . LEU A 1 327 ? 41.961 -0.754 19.676 1.00 26.89 477 LEU A CA 1
ATOM 2150 C C . LEU A 1 327 ? 42.253 -0.115 18.314 1.00 24.17 477 LEU A C 1
ATOM 2151 O O . LEU A 1 327 ? 42.709 1.009 18.236 1.00 23.77 477 LEU A O 1
ATOM 2156 N N . THR A 1 328 ? 41.999 -0.897 17.263 1.00 21.28 478 THR A N 1
ATOM 2157 C CA . THR A 1 328 ? 41.904 -0.429 15.933 1.00 24.07 478 THR A CA 1
ATOM 2158 C C . THR A 1 328 ? 40.472 0.064 15.657 1.00 27.16 478 THR A C 1
ATOM 2159 O O . THR A 1 328 ? 39.490 -0.646 15.871 1.00 25.93 478 THR A O 1
ATOM 2163 N N . THR A 1 329 ? 40.369 1.292 15.178 1.00 24.77 479 THR A N 1
ATOM 2164 C CA . THR A 1 329 ? 39.056 1.952 15.079 1.00 23.15 479 THR A CA 1
ATOM 2165 C C . THR A 1 329 ? 38.557 2.045 13.653 1.00 26.60 479 THR A C 1
ATOM 2166 O O . THR A 1 329 ? 37.442 2.476 13.428 1.00 24.96 479 THR A O 1
ATOM 2170 N N . GLY A 1 330 ? 39.381 1.726 12.684 1.00 23.91 480 GLY A N 1
ATOM 2171 C CA . GLY A 1 330 ? 38.935 1.853 11.318 1.00 24.03 480 GLY A CA 1
ATOM 2172 C C . GLY A 1 330 ? 39.823 1.039 10.436 1.00 23.75 480 GLY A C 1
ATOM 2173 O O . GLY A 1 330 ? 41.014 0.894 10.723 1.00 20.47 480 GLY A O 1
ATOM 2174 N N . VAL A 1 331 ? 39.247 0.533 9.333 1.00 23.05 481 VAL A N 1
ATOM 2175 C CA A VAL A 1 331 ? 40.022 -0.165 8.334 0.50 24.29 481 VAL A CA 1
ATOM 2176 C CA B VAL A 1 331 ? 39.974 -0.225 8.321 0.50 24.67 481 VAL A CA 1
ATOM 2177 C C . VAL A 1 331 ? 39.376 0.125 6.976 1.00 24.40 481 VAL A C 1
ATOM 2178 O O . VAL A 1 331 ? 38.149 0.367 6.888 1.00 23.49 481 VAL A O 1
ATOM 2185 N N . ALA A 1 332 ? 40.209 0.145 5.936 1.00 25.91 482 ALA A N 1
ATOM 2186 C CA . ALA A 1 332 ? 39.768 0.470 4.576 1.00 24.94 482 ALA A CA 1
ATOM 2187 C C . ALA A 1 332 ? 40.694 -0.135 3.549 1.00 24.12 482 ALA A C 1
ATOM 2188 O O . ALA A 1 332 ? 41.891 -0.425 3.839 1.00 23.23 482 ALA A O 1
ATOM 2190 N N . PHE A 1 333 ? 40.152 -0.346 2.352 1.00 26.85 483 PHE A N 1
ATOM 2191 C CA . PHE A 1 333 ? 40.929 -0.734 1.186 1.00 24.81 483 PHE A CA 1
ATOM 2192 C C . PHE A 1 333 ? 41.190 0.451 0.243 1.00 25.02 483 PHE A C 1
ATOM 2193 O O . PHE A 1 333 ? 40.264 1.108 -0.217 1.00 24.57 483 PHE A O 1
ATOM 2201 N N . GLY A 1 334 ? 42.459 0.693 -0.088 1.00 27.53 484 GLY A N 1
ATOM 2202 C CA . GLY A 1 334 ? 42.805 1.491 -1.250 1.00 26.57 484 GLY A CA 1
ATOM 2203 C C . GLY A 1 334 ? 42.246 0.869 -2.542 1.00 27.87 484 GLY A C 1
ATOM 2204 O O . GLY A 1 334 ? 41.829 -0.317 -2.562 1.00 29.86 484 GLY A O 1
ATOM 2205 N N . HIS A 1 335 ? 42.208 1.679 -3.602 1.00 29.74 485 HIS A N 1
ATOM 2206 C CA A HIS A 1 335 ? 41.679 1.244 -4.901 0.50 31.64 485 HIS A CA 1
ATOM 2207 C CA B HIS A 1 335 ? 41.696 1.248 -4.929 0.50 31.32 485 HIS A CA 1
ATOM 2208 C C . HIS A 1 335 ? 42.392 -0.030 -5.341 1.00 32.07 485 HIS A C 1
ATOM 2209 O O . HIS A 1 335 ? 43.602 -0.135 -5.207 1.00 28.94 485 HIS A O 1
ATOM 2222 N N . HIS A 1 336 ? 41.610 -1.003 -5.849 1.00 30.07 486 HIS A N 1
ATOM 2223 C CA . HIS A 1 336 ? 42.102 -2.291 -6.318 1.00 31.63 486 HIS A CA 1
ATOM 2224 C C . HIS A 1 336 ? 42.811 -3.104 -5.228 1.00 29.62 486 HIS A C 1
ATOM 2225 O O . HIS A 1 336 ? 43.600 -4.001 -5.542 1.00 31.31 486 HIS A O 1
ATOM 2232 N N . ALA A 1 337 ? 42.523 -2.759 -3.982 1.00 29.52 487 ALA A N 1
ATOM 2233 C CA . ALA A 1 337 ? 43.151 -3.378 -2.813 1.00 28.60 487 ALA A CA 1
ATOM 2234 C C . ALA A 1 337 ? 44.678 -3.264 -2.902 1.00 28.86 487 ALA A C 1
ATOM 2235 O O . ALA A 1 337 ? 45.388 -4.153 -2.451 1.00 28.82 487 ALA A O 1
ATOM 2237 N N . LYS A 1 338 ? 45.174 -2.171 -3.510 1.00 29.37 488 LYS A N 1
ATOM 2238 C CA . LYS A 1 338 ? 46.632 -1.958 -3.673 1.00 29.27 488 LYS A CA 1
ATOM 2239 C C . LYS A 1 338 ? 47.327 -1.590 -2.368 1.00 28.45 488 LYS A C 1
ATOM 2240 O O . LYS A 1 338 ? 48.550 -1.703 -2.268 1.00 30.40 488 LYS A O 1
ATOM 2244 N N . PHE A 1 339 ? 46.546 -1.148 -1.391 1.00 27.89 489 PHE A N 1
ATOM 2245 C CA . PHE A 1 339 ? 46.981 -1.002 0.014 1.00 26.67 489 PHE A CA 1
ATOM 2246 C C . PHE A 1 339 ? 45.764 -1.184 0.973 1.00 25.93 489 PHE A C 1
ATOM 2247 O O . PHE A 1 339 ? 44.597 -1.172 0.515 1.00 25.93 489 PHE A O 1
ATOM 2255 N N . ILE A 1 340 ? 46.054 -1.406 2.260 1.00 24.91 490 ILE A N 1
ATOM 2256 C CA . ILE A 1 340 ? 45.051 -1.377 3.356 1.00 26.02 490 ILE A CA 1
ATOM 2257 C C . ILE A 1 340 ? 45.451 -0.223 4.244 1.00 24.06 490 ILE A C 1
ATOM 2258 O O . ILE A 1 340 ? 46.615 0.117 4.317 1.00 25.28 490 ILE A O 1
ATOM 2263 N N . ALA A 1 341 ? 44.475 0.379 4.880 1.00 23.67 491 ALA A N 1
ATOM 2264 C CA . ALA A 1 341 ? 44.686 1.446 5.838 1.00 23.06 491 ALA A CA 1
ATOM 2265 C C . ALA A 1 341 ? 43.956 1.112 7.129 1.00 23.91 491 ALA A C 1
ATOM 2266 O O . ALA A 1 341 ? 42.916 0.478 7.111 1.00 23.38 491 ALA A O 1
ATOM 2268 N N . SER A 1 342 ? 44.542 1.531 8.263 1.00 23.20 492 SER A N 1
ATOM 2269 C CA . SER A 1 342 ? 43.899 1.408 9.544 1.00 20.48 492 SER A CA 1
ATOM 2270 C C . SER A 1 342 ? 44.248 2.578 10.447 1.00 22.10 492 SER A C 1
ATOM 2271 O O . SER A 1 342 ? 45.246 3.239 10.236 1.00 20.15 492 SER A O 1
ATOM 2274 N N . THR A 1 343 ? 43.373 2.810 11.425 1.00 20.49 493 THR A N 1
ATOM 2275 C CA . THR A 1 343 ? 43.491 3.871 12.388 1.00 22.47 493 THR A CA 1
ATOM 2276 C C . THR A 1 343 ? 43.367 3.258 13.798 1.00 22.68 493 THR A C 1
ATOM 2277 O O . THR A 1 343 ? 42.684 2.248 13.994 1.00 24.02 493 THR A O 1
ATOM 2281 N N . GLY A 1 344 ? 44.041 3.864 14.758 1.00 24.36 494 GLY A N 1
ATOM 2282 C CA . GLY A 1 344 ? 44.074 3.355 16.109 1.00 23.72 494 GLY A CA 1
ATOM 2283 C C . GLY A 1 344 ? 43.913 4.392 17.201 1.00 26.09 494 GLY A C 1
ATOM 2284 O O . GLY A 1 344 ? 44.235 5.604 17.030 1.00 23.06 494 GLY A O 1
ATOM 2285 N N . MET A 1 345 ? 43.492 3.902 18.375 1.00 24.26 495 MET A N 1
ATOM 2286 C CA . MET A 1 345 ? 43.536 4.674 19.617 1.00 25.23 495 MET A CA 1
ATOM 2287 C C . MET A 1 345 ? 44.951 5.056 19.951 1.00 26.52 495 MET A C 1
ATOM 2288 O O . MET A 1 345 ? 45.172 6.011 20.704 1.00 25.26 495 MET A O 1
ATOM 2296 N N . ASP A 1 346 ? 45.920 4.314 19.422 1.00 24.31 496 ASP A N 1
ATOM 2297 C CA . ASP A 1 346 ? 47.344 4.651 19.632 1.00 27.45 496 ASP A CA 1
ATOM 2298 C C . ASP A 1 346 ? 47.833 5.904 18.865 1.00 25.50 496 ASP A C 1
ATOM 2299 O O . ASP A 1 346 ? 49.041 6.180 18.862 1.00 23.86 496 ASP A O 1
ATOM 2304 N N . ARG A 1 347 ? 46.927 6.607 18.176 1.00 26.63 497 ARG A N 1
ATOM 2305 C CA . ARG A 1 347 ? 47.225 7.854 17.437 1.00 27.72 497 ARG A CA 1
ATOM 2306 C C . ARG A 1 347 ? 47.565 7.657 15.978 1.00 27.36 497 ARG A C 1
ATOM 2307 O O . ARG A 1 347 ? 47.583 8.646 15.213 1.00 24.92 497 ARG A O 1
ATOM 2321 N N . SER A 1 348 ? 47.833 6.422 15.566 1.00 26.44 498 SER A N 1
ATOM 2322 C CA . SER A 1 348 ? 48.387 6.196 14.230 1.00 26.73 498 SER A CA 1
ATOM 2323 C C . SER A 1 348 ? 47.359 5.915 13.128 1.00 24.68 498 SER A C 1
ATOM 2324 O O . SER A 1 348 ? 46.294 5.357 13.360 1.00 21.75 498 SER A O 1
ATOM 2327 N N . LEU A 1 349 ? 47.736 6.355 11.929 1.00 21.90 499 LEU A N 1
ATOM 2328 C CA . LEU A 1 349 ? 47.163 5.936 10.657 1.00 23.92 499 LEU A CA 1
ATOM 2329 C C . LEU A 1 349 ? 48.246 5.088 9.969 1.00 24.16 499 LEU A C 1
ATOM 2330 O O . LEU A 1 349 ? 49.368 5.575 9.711 1.00 24.86 499 LEU A O 1
ATOM 2335 N N . LYS A 1 350 ? 47.921 3.818 9.725 1.00 21.76 500 LYS A N 1
ATOM 2336 C CA . LYS A 1 350 ? 48.844 2.870 9.171 1.00 24.38 500 LYS A CA 1
ATOM 2337 C C . LYS A 1 350 ? 48.412 2.463 7.750 1.00 22.37 500 LYS A C 1
ATOM 2338 O O . LYS A 1 350 ? 47.249 2.393 7.456 1.00 20.89 500 LYS A O 1
ATOM 2344 N N . PHE A 1 351 ? 49.392 2.278 6.900 1.00 23.73 501 PHE A N 1
ATOM 2345 C CA . PHE A 1 351 ? 49.206 1.747 5.560 1.00 25.27 501 PHE A CA 1
ATOM 2346 C C . PHE A 1 351 ? 49.979 0.455 5.423 1.00 24.90 501 PHE A C 1
ATOM 2347 O O . PHE A 1 351 ? 51.102 0.349 5.944 1.00 26.65 501 PHE A O 1
ATOM 2355 N N . TYR A 1 352 ? 49.358 -0.510 4.744 1.00 24.31 502 TYR A N 1
ATOM 2356 C CA . TYR A 1 352 ? 49.937 -1.821 4.533 1.00 25.17 502 TYR A CA 1
ATOM 2357 C C . TYR A 1 352 ? 49.891 -2.122 3.083 1.00 26.63 502 TYR A C 1
ATOM 2358 O O . TYR A 1 352 ? 48.855 -1.910 2.426 1.00 26.50 502 TYR A O 1
ATOM 2367 N N . SER A 1 353 ? 51.024 -2.591 2.548 1.00 29.26 503 SER A N 1
ATOM 2368 C CA . SER A 1 353 ? 51.176 -2.825 1.132 1.00 32.07 503 SER A CA 1
ATOM 2369 C C . SER A 1 353 ? 52.396 -3.707 0.893 1.00 32.31 503 SER A C 1
ATOM 2370 O O . SER A 1 353 ? 53.002 -4.216 1.865 1.00 31.65 503 SER A O 1
ATOM 2373 N N . LEU A 1 354 ? 52.767 -3.913 -0.374 1.00 34.86 504 LEU A N 1
ATOM 2374 C CA . LEU A 1 354 ? 53.967 -4.714 -0.685 1.00 37.77 504 LEU A CA 1
ATOM 2375 C C . LEU A 1 354 ? 55.229 -4.012 -0.234 1.00 42.52 504 LEU A C 1
ATOM 2376 O O . LEU A 1 354 ? 55.344 -2.789 -0.312 1.00 46.21 504 LEU A O 1
#

GO terms:
  GO:0061630 ubiquitin protein ligase activity (F, IDA)
  GO:0005634 nucleus (C, IDA)
  GO:0005737 cytoplasm (C, IDA)
  GO:0034450 ubiquitin-ubiquitin ligase activity (F, IDA)
  GO:0000209 protein polyubiquitination (P, IDA)
  GO:0035861 site of double-strand break (C, IDA)
  GO:0016607 nuclear speck (C, IDA)
  GO:0000974 Prp19 complex (C, IDA)
  GO:0005662 DNA replication factor A complex (C, IDA)
  GO:0071007 U2-type catalytic step 2 spliceosome (C, IDA)
  GO:0071013 catalytic step 2 spliceosome (C, IDA)
  GO:0000244 spliceosomal tri-snRNP complex assembly (P, IDA)
  GO:0000398 mRNA splicing, via spliceosome (P, IDA)
  GO:0005634 nucleus (C, EXP)
  GO:0000398 mRNA splicing, via spliceosome (P, IC)
  GO:0061630 ubiquitin protein ligase activity (F, IMP)
  GO:0010498 proteasomal protein catabolic process (P, IMP)
  GO:0006303 double-strand break repair via nonhomologous end joining (P, IMP)
  GO:0008104 intracellular protein localization (P, IMP)
  GO:0070534 protein K63-linked ubiquitination (P, IMP)

Secondary structure (DSSP, 8-state):
-TTSPPHHHHTT-EEEEEE--SS-SSS--EEEEEEETTEEEEEEEEETTS-EEEEETTTTEEEEEE---SS---EEEE-TTSSEEEEE-TTS-EEEEETTTTEEEEEE---SS-EEEEEE-TTSSEEEEEETTSEEEEEETTT--EEEEEE-TTT---EEEEEE-TTSSEEEEEETTS-EEEEETTTTEEEEEE----S-EEEEEE-TTSSEEEEEETTSEEEEEETTTTEEEEEEE--TT--EEEEEE-TTSSEEEEEESSEEEEETTTTEEEEEE--SSS-EEEEEEPGGGS-EEEEETTS-EEEEE-